Protein AF-A0A0T6AIF6-F1 (afdb_monomer)

Foldseek 3Di:
DDDDDDDDDDDPPDDADDFDFDPPDWWFQAFAPPLQVLADPFDAWDKDFDDQFAAADDDDPPPDVVVVVLVVLVVQLVPPPDPVSNVVSVVVNVVSPPDGHHDDDDPDDRIDIAGQDADHHHDQDGPSLVVVVVVCVVDDDDDDPPVRHPDPPDPSCCNRVVTLPDIDTDDDDDGDDDPRNVVSNCCPRRVCVVVDPDDDDDDD

Radius of gyration: 28.66 Å; Cα contacts (8 Å, |Δi|>4): 181; chains: 1; bounding box: 92×53×73 Å

Mean predicted aligned error: 15.47 Å

Sequence (204 aa):
MPRGKRQGSTPKTGRRAETYRHSEATNPLRPDAGTQSQFRKKKPPKTYRYDSSLSPALDWDGQNLMREHGEALIRKIREAATIEEARAAAAELEALSKPFLNWAGKAERLSFDVPTLPLFVHERLSTKAIIETLKRHKSDKQLDMFNLFGDPRHSIVDQVLRAYEYRDKWVNRMILGDSLVVMNSLLHYEGLGGQVQMIYMDPP

Solvent-accessible surface area (backbone atoms only — not comparable to full-atom values): 13308 Å² total; per-residue (Å²): 136,84,83,76,82,79,78,80,77,79,79,75,87,68,87,77,78,67,77,89,70,49,88,87,44,64,40,49,36,61,28,53,62,88,46,69,91,69,53,74,89,75,52,73,63,45,75,42,67,56,64,90,60,71,46,64,44,83,81,86,76,84,79,50,64,65,55,59,51,46,52,51,32,54,47,47,40,75,68,42,93,44,73,64,56,24,48,52,33,47,53,54,47,56,62,70,68,51,96,70,28,35,58,69,95,68,94,71,61,68,52,52,74,40,60,40,51,87,72,59,45,80,78,84,88,45,70,37,46,53,54,51,49,66,59,41,76,79,52,97,71,96,74,86,80,85,80,64,68,92,65,90,85,68,50,73,65,48,31,50,75,37,40,54,72,43,70,37,76,38,72,93,80,89,83,90,75,61,64,70,41,50,53,46,18,40,40,73,53,62,55,46,67,95,67,71,89,78,83,89,85,84,82,133

pLDDT: mean 72.6, std 16.97, range [38.19, 94.94]

Structure (mmCIF, N/CA/C/O backbone):
data_AF-A0A0T6AIF6-F1
#
_entry.id   AF-A0A0T6AIF6-F1
#
loop_
_atom_site.group_PDB
_atom_site.id
_atom_site.type_symbol
_atom_site.label_atom_id
_atom_site.label_alt_id
_atom_site.label_comp_id
_atom_site.label_asym_id
_atom_site.label_entity_id
_atom_site.label_seq_id
_atom_site.pdbx_PDB_ins_code
_atom_site.Cartn_x
_atom_site.Cartn_y
_atom_site.Cartn_z
_atom_site.occupancy
_atom_site.B_iso_or_equiv
_atom_site.auth_seq_id
_atom_site.auth_comp_id
_atom_site.auth_asym_id
_atom_site.auth_atom_id
_atom_site.pdbx_PDB_model_num
ATOM 1 N N . MET A 1 1 ? 60.155 -37.566 -40.149 1.00 42.06 1 MET A N 1
ATOM 2 C CA . MET A 1 1 ? 59.246 -37.427 -38.988 1.00 42.06 1 MET A CA 1
ATOM 3 C C . MET A 1 1 ? 58.143 -36.414 -39.302 1.00 42.06 1 MET A C 1
ATOM 5 O O . MET A 1 1 ? 58.421 -35.220 -39.245 1.00 42.06 1 MET A O 1
ATOM 9 N N . PRO A 1 2 ? 56.922 -36.833 -39.676 1.00 41.34 2 PRO A N 1
ATOM 10 C CA . PRO A 1 2 ? 55.799 -35.910 -39.857 1.00 41.34 2 PRO A CA 1
ATOM 11 C C . PRO A 1 2 ? 55.261 -35.428 -38.498 1.00 41.34 2 PRO A C 1
ATOM 13 O O . PRO A 1 2 ? 55.051 -36.229 -37.590 1.00 41.34 2 PRO A O 1
ATOM 16 N N . ARG A 1 3 ? 55.007 -34.122 -38.344 1.00 45.09 3 ARG A N 1
ATOM 17 C CA . ARG A 1 3 ? 54.320 -33.589 -37.153 1.00 45.09 3 ARG A CA 1
ATOM 18 C C . ARG A 1 3 ? 52.818 -33.865 -37.267 1.00 45.09 3 ARG A C 1
ATOM 20 O O . ARG A 1 3 ? 52.164 -33.338 -38.163 1.00 45.09 3 ARG A O 1
ATOM 27 N N . GLY A 1 4 ? 52.272 -34.673 -36.357 1.00 41.50 4 GLY A N 1
ATOM 28 C CA . GLY A 1 4 ? 50.841 -34.981 -36.322 1.00 41.50 4 GLY A CA 1
ATOM 29 C C . GLY A 1 4 ? 49.981 -33.732 -36.094 1.00 41.50 4 GLY A C 1
ATOM 30 O O . GLY A 1 4 ? 50.263 -32.929 -35.202 1.00 41.50 4 GLY A O 1
ATOM 31 N N . LYS A 1 5 ? 48.912 -33.572 -36.885 1.00 47.59 5 LYS A N 1
ATOM 32 C CA . LYS A 1 5 ? 47.910 -32.517 -36.672 1.00 47.59 5 LYS A CA 1
ATOM 33 C C . LYS A 1 5 ? 47.202 -32.762 -35.335 1.00 47.59 5 LYS A C 1
ATOM 35 O O . LYS A 1 5 ? 46.506 -33.764 -35.189 1.00 47.59 5 LYS A O 1
ATOM 40 N N . ARG A 1 6 ? 47.325 -31.831 -34.383 1.00 48.09 6 ARG A N 1
ATOM 41 C CA . ARG A 1 6 ? 46.442 -31.800 -33.207 1.00 48.09 6 ARG A CA 1
ATOM 42 C C . ARG A 1 6 ? 45.012 -31.557 -33.690 1.00 48.09 6 ARG A C 1
ATOM 44 O O . ARG A 1 6 ? 44.751 -30.535 -34.321 1.00 48.09 6 ARG A O 1
ATOM 51 N N . GLN A 1 7 ? 44.104 -32.484 -33.402 1.00 46.19 7 GLN A N 1
ATOM 52 C CA . GLN A 1 7 ? 42.675 -32.255 -33.598 1.00 46.19 7 GLN A CA 1
ATOM 53 C C . GLN A 1 7 ? 42.224 -31.159 -32.625 1.00 46.19 7 GLN A C 1
ATOM 55 O O . GLN A 1 7 ? 42.491 -31.243 -31.426 1.00 46.19 7 GLN A O 1
ATOM 60 N N . GLY A 1 8 ? 41.578 -30.113 -33.142 1.00 43.72 8 GLY A N 1
ATOM 61 C CA . GLY A 1 8 ? 40.959 -29.089 -32.305 1.00 43.72 8 GLY A CA 1
ATOM 62 C C . GLY A 1 8 ? 39.735 -29.674 -31.608 1.00 43.72 8 GLY A C 1
ATOM 63 O O . GLY A 1 8 ? 38.859 -30.223 -32.273 1.00 43.72 8 GLY A O 1
ATOM 64 N N . SER A 1 9 ? 39.670 -29.571 -30.282 1.00 45.50 9 SER A N 1
ATOM 65 C CA . SER A 1 9 ? 38.489 -29.984 -29.530 1.00 45.50 9 SER A CA 1
ATOM 66 C C . SER A 1 9 ? 37.305 -29.078 -29.868 1.00 45.50 9 SER A C 1
ATOM 68 O O . SER A 1 9 ? 37.409 -27.851 -29.833 1.00 45.50 9 SER A O 1
ATOM 70 N N . THR A 1 10 ? 36.157 -29.679 -30.177 1.00 48.03 10 THR A N 1
ATOM 71 C CA . THR A 1 10 ? 34.907 -28.933 -30.331 1.00 48.03 10 THR A CA 1
ATOM 72 C C . THR A 1 10 ? 34.546 -28.267 -28.996 1.00 48.03 10 THR A C 1
ATOM 74 O O . THR A 1 10 ? 34.567 -28.928 -27.951 1.00 48.03 10 THR A O 1
ATOM 77 N N . PRO A 1 11 ? 34.239 -26.956 -28.977 1.00 50.84 11 PRO A N 1
ATOM 78 C CA . PRO A 1 11 ? 33.906 -26.272 -27.737 1.00 50.84 11 PRO A CA 1
ATOM 79 C C . PRO A 1 11 ? 32.587 -26.825 -27.191 1.00 50.84 11 PRO A C 1
ATOM 81 O O . PRO A 1 11 ? 31.560 -26.784 -27.868 1.00 50.84 11 PRO A O 1
ATOM 84 N N . LYS A 1 12 ? 32.603 -27.333 -25.951 1.00 56.69 12 LYS A N 1
ATOM 85 C CA . LYS A 1 12 ? 31.382 -27.779 -25.265 1.00 56.69 12 LYS A CA 1
ATOM 86 C C . LYS A 1 12 ? 30.374 -26.628 -25.238 1.00 56.69 12 LYS A C 1
ATOM 88 O O . LYS A 1 12 ? 30.702 -25.536 -24.777 1.00 56.69 12 LYS A O 1
ATOM 93 N N . THR A 1 13 ? 29.148 -26.884 -25.691 1.00 56.03 13 THR A N 1
ATOM 94 C CA . THR A 1 13 ? 28.042 -25.916 -25.690 1.00 56.03 13 THR A CA 1
ATOM 95 C C . THR A 1 13 ? 27.680 -25.527 -24.257 1.00 56.03 13 THR A C 1
ATOM 97 O O . THR A 1 13 ? 26.907 -26.208 -23.583 1.00 56.03 13 THR A O 1
ATOM 100 N N . GLY A 1 14 ? 28.287 -24.446 -23.764 1.00 62.62 14 GLY A N 1
ATOM 101 C CA . GLY A 1 14 ? 28.047 -23.933 -22.419 1.00 62.62 14 GLY A CA 1
ATOM 102 C C . GLY A 1 14 ? 26.593 -23.498 -22.236 1.00 62.62 14 GLY A C 1
ATOM 103 O O . GLY A 1 14 ? 25.989 -22.948 -23.156 1.00 62.62 14 GLY A O 1
ATOM 104 N N . ARG A 1 15 ? 26.037 -23.718 -21.035 1.00 67.94 15 ARG A N 1
ATOM 105 C CA . ARG A 1 15 ? 24.658 -23.324 -20.700 1.00 67.94 15 ARG A CA 1
ATOM 106 C C . ARG A 1 15 ? 24.437 -21.836 -21.016 1.00 67.94 15 ARG A C 1
ATOM 108 O O . ARG A 1 15 ? 25.088 -20.956 -20.432 1.00 67.94 15 ARG A O 1
ATOM 115 N N . ARG A 1 16 ? 23.529 -21.569 -21.960 1.00 69.94 16 ARG A N 1
ATOM 116 C CA . ARG A 1 16 ? 23.095 -20.217 -22.329 1.00 69.94 16 ARG A CA 1
ATOM 117 C C . ARG A 1 16 ? 22.350 -19.599 -21.145 1.00 69.94 16 ARG A C 1
ATOM 119 O O . ARG A 1 16 ? 21.685 -20.309 -20.399 1.00 69.94 16 ARG A O 1
ATOM 126 N N . ALA A 1 17 ? 22.500 -18.292 -20.948 1.00 66.19 17 ALA A N 1
ATOM 127 C CA . ALA A 1 17 ? 21.674 -17.574 -19.987 1.00 66.19 17 ALA A CA 1
ATOM 128 C C . ALA A 1 17 ? 20.342 -17.220 -20.660 1.00 66.19 17 ALA A C 1
ATOM 130 O O . ALA A 1 17 ? 20.327 -16.699 -21.779 1.00 66.19 17 ALA A O 1
ATOM 131 N N . GLU A 1 18 ? 19.235 -17.500 -19.983 1.00 67.75 18 GLU A N 1
ATOM 132 C CA . GLU A 1 18 ? 17.887 -17.220 -20.472 1.00 67.75 18 GLU A CA 1
ATOM 133 C C . GLU A 1 18 ? 17.146 -16.326 -19.481 1.00 67.75 18 GLU A C 1
ATOM 135 O O . GLU A 1 18 ? 17.436 -16.317 -18.285 1.00 67.75 18 GLU A O 1
ATOM 140 N N . THR A 1 19 ? 16.220 -15.519 -19.994 1.00 68.38 19 THR A N 1
ATOM 141 C CA . THR A 1 19 ? 15.413 -14.627 -19.163 1.00 68.38 19 THR A CA 1
ATOM 142 C C . THR A 1 19 ? 14.300 -15.444 -18.526 1.00 68.38 19 THR A C 1
ATOM 144 O O . THR A 1 19 ? 13.383 -15.871 -19.228 1.00 68.38 19 THR A O 1
ATOM 147 N N . TYR A 1 20 ? 14.368 -15.647 -17.210 1.00 67.56 20 TYR A N 1
ATOM 148 C CA . TYR A 1 20 ? 13.278 -16.266 -16.461 1.00 67.56 20 TYR A CA 1
ATOM 149 C C . TYR A 1 20 ? 11.998 -15.434 -16.630 1.00 67.56 20 TYR A C 1
ATOM 151 O O . TYR A 1 20 ? 12.025 -14.206 -16.520 1.00 67.56 20 TYR A O 1
ATOM 159 N N . ARG A 1 21 ? 10.894 -16.098 -16.979 1.00 66.50 21 ARG A N 1
ATOM 160 C CA . ARG A 1 21 ? 9.614 -15.479 -17.339 1.00 66.50 21 ARG A CA 1
ATOM 161 C C . ARG A 1 21 ? 8.491 -16.273 -16.696 1.00 66.50 21 ARG A C 1
ATOM 163 O O . ARG A 1 21 ? 8.386 -17.472 -16.924 1.00 66.50 21 ARG A O 1
ATOM 170 N N . HIS A 1 22 ? 7.631 -15.587 -15.956 1.00 68.06 22 HIS A N 1
ATOM 171 C CA . HIS A 1 22 ? 6.422 -16.179 -15.402 1.00 68.06 22 HIS A CA 1
ATOM 172 C C . HIS A 1 22 ? 5.319 -16.037 -16.456 1.00 68.06 22 HIS A C 1
ATOM 174 O O . HIS A 1 22 ? 4.799 -14.945 -16.666 1.00 68.06 22 HIS A O 1
ATOM 180 N N . SER A 1 23 ? 5.016 -17.116 -17.180 1.00 69.75 23 SER A N 1
ATOM 181 C CA . SER A 1 23 ? 4.015 -17.128 -18.260 1.00 69.75 23 SER A CA 1
ATOM 182 C C . SER A 1 23 ? 2.581 -16.951 -17.761 1.00 69.75 23 SER A C 1
ATOM 184 O O . SER A 1 23 ? 1.756 -16.383 -18.469 1.00 69.75 23 SER A O 1
ATOM 186 N N . GLU A 1 24 ? 2.304 -17.429 -16.550 1.00 76.00 24 GLU A N 1
ATOM 187 C CA . GLU A 1 24 ? 0.976 -17.436 -15.923 1.00 76.00 24 GLU A CA 1
ATOM 188 C C . GLU A 1 24 ? 0.699 -16.164 -15.107 1.00 76.00 24 GLU A C 1
ATOM 190 O O . GLU A 1 24 ? -0.454 -15.800 -14.882 1.00 76.00 24 GLU A O 1
ATOM 195 N N . ALA A 1 25 ? 1.751 -15.456 -14.682 1.00 76.25 25 ALA A N 1
ATOM 196 C CA . ALA A 1 25 ? 1.634 -14.254 -13.869 1.00 76.25 25 ALA A CA 1
ATOM 197 C C . ALA A 1 25 ? 1.681 -12.986 -14.731 1.00 76.25 25 ALA A C 1
ATOM 199 O O . ALA A 1 25 ? 2.555 -12.798 -15.582 1.00 76.25 25 ALA A O 1
ATOM 200 N N . THR A 1 26 ? 0.767 -12.063 -14.444 1.00 80.31 26 THR A N 1
ATOM 201 C CA . THR A 1 26 ? 0.732 -10.727 -15.045 1.00 80.31 26 THR A CA 1
ATOM 202 C C . THR A 1 26 ? 0.684 -9.659 -13.961 1.00 80.31 26 THR A C 1
ATOM 204 O O . THR A 1 26 ? 0.261 -9.919 -12.836 1.00 80.31 26 THR A O 1
ATOM 207 N N . ASN A 1 27 ? 1.141 -8.451 -14.277 1.00 81.88 27 ASN A N 1
ATOM 208 C CA . ASN A 1 27 ? 1.094 -7.299 -13.381 1.00 81.88 27 ASN A CA 1
ATOM 209 C C . ASN A 1 27 ? 0.774 -6.029 -14.200 1.00 81.88 27 ASN A C 1
ATOM 211 O O . ASN A 1 27 ? 1.147 -5.969 -15.375 1.00 81.88 27 ASN A O 1
ATOM 215 N N . PRO A 1 28 ? 0.070 -5.027 -13.642 1.00 85.38 28 PRO A N 1
ATOM 216 C CA . PRO A 1 28 ? -0.237 -3.801 -14.370 1.00 85.38 28 PRO A CA 1
ATOM 217 C C . PRO A 1 28 ? 0.993 -3.060 -14.927 1.00 85.38 28 PRO A C 1
ATOM 219 O O . PRO A 1 28 ? 2.037 -2.939 -14.279 1.00 85.38 28 PRO A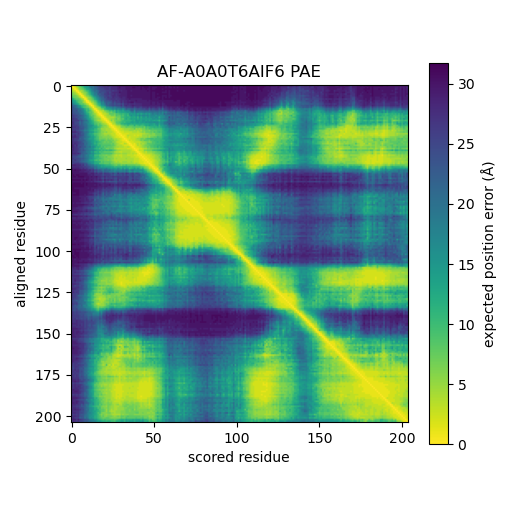 O 1
ATOM 222 N N . LEU A 1 29 ? 0.844 -2.516 -16.136 1.00 84.94 29 LEU A N 1
ATOM 223 C CA . LEU A 1 29 ? 1.828 -1.655 -16.782 1.00 84.94 29 LEU A CA 1
ATOM 224 C C . LEU A 1 29 ? 2.063 -0.409 -15.923 1.00 84.94 29 LEU A C 1
ATOM 226 O O . LEU A 1 29 ? 1.123 0.308 -15.571 1.00 84.94 29 LEU A O 1
ATOM 230 N N . ARG A 1 30 ? 3.334 -0.141 -15.627 1.00 87.88 30 ARG A N 1
ATOM 231 C CA . ARG A 1 30 ? 3.783 1.067 -14.933 1.00 87.88 30 ARG A CA 1
ATOM 232 C C . ARG A 1 30 ? 4.402 2.055 -15.924 1.00 87.88 30 ARG A C 1
ATOM 234 O O . ARG A 1 30 ? 5.056 1.605 -16.866 1.00 87.88 30 ARG A O 1
ATOM 241 N N . PRO A 1 31 ? 4.234 3.366 -15.704 1.00 87.44 31 PRO A N 1
ATOM 242 C CA . PRO A 1 31 ? 4.886 4.390 -16.512 1.00 87.44 31 PRO A CA 1
ATOM 243 C C . PRO A 1 31 ? 6.400 4.443 -16.238 1.00 87.44 31 PRO A C 1
ATOM 245 O O . PRO A 1 31 ? 6.830 4.268 -15.094 1.00 87.44 31 PRO A O 1
ATOM 248 N N . ASP A 1 32 ? 7.215 4.718 -17.258 1.00 84.94 32 ASP A N 1
ATOM 249 C CA . ASP A 1 32 ? 8.646 4.995 -17.087 1.00 84.94 32 ASP A CA 1
ATOM 250 C C . ASP A 1 32 ? 8.870 6.392 -16.472 1.00 84.94 32 ASP A C 1
ATOM 252 O O . ASP A 1 32 ? 8.055 7.315 -16.614 1.00 84.94 32 ASP A O 1
ATOM 256 N N . ALA A 1 33 ? 9.989 6.562 -15.768 1.00 84.12 33 ALA A N 1
ATOM 257 C CA . ALA A 1 33 ? 10.405 7.846 -15.214 1.00 84.12 33 ALA A CA 1
ATOM 258 C C . ALA A 1 33 ? 10.630 8.896 -16.326 1.00 84.12 33 ALA A C 1
ATOM 260 O O . ALA A 1 33 ? 11.063 8.581 -17.431 1.00 84.12 33 ALA A O 1
ATOM 261 N N . GLY A 1 34 ? 10.305 10.157 -16.035 1.00 82.19 34 GLY A N 1
ATOM 262 C CA . GLY A 1 34 ? 10.236 11.259 -17.005 1.00 82.19 34 GLY A CA 1
ATOM 263 C C . GLY A 1 34 ? 8.805 11.579 -17.460 1.00 82.19 34 GLY A C 1
ATOM 264 O O . GLY A 1 34 ? 8.529 12.696 -17.891 1.00 82.19 34 GLY A O 1
ATOM 265 N N . THR A 1 35 ? 7.859 10.645 -17.306 1.00 83.19 35 THR A N 1
ATOM 266 C CA . THR A 1 35 ? 6.446 10.838 -17.689 1.00 83.19 35 THR A CA 1
ATOM 267 C C . THR A 1 35 ? 5.568 11.465 -16.590 1.00 83.19 35 THR A C 1
ATOM 269 O O . THR A 1 35 ? 4.375 11.693 -16.810 1.00 83.19 35 THR A O 1
ATOM 272 N N . GLN A 1 36 ? 6.125 11.785 -15.411 1.00 83.62 36 GLN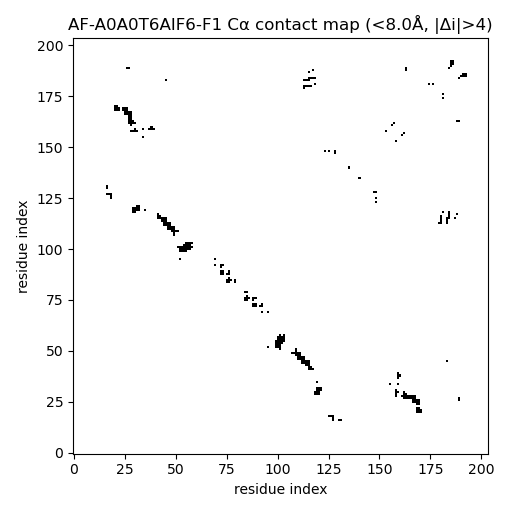 A N 1
ATOM 273 C CA . GLN A 1 36 ? 5.363 12.186 -14.214 1.00 83.62 36 GLN A CA 1
ATOM 274 C C . GLN A 1 36 ? 4.436 13.391 -14.444 1.00 83.62 36 GLN A C 1
ATOM 276 O O . GLN A 1 36 ? 3.328 13.426 -13.910 1.00 83.62 36 GLN A O 1
ATOM 281 N N . SER A 1 37 ? 4.864 14.367 -15.250 1.00 83.00 37 SER A N 1
ATOM 282 C CA . SER A 1 37 ? 4.094 15.579 -15.570 1.00 83.00 37 SER A CA 1
ATOM 283 C C . SER A 1 37 ? 2.845 15.307 -16.417 1.00 83.00 37 SER A C 1
ATOM 285 O O . SER A 1 37 ? 1.887 16.078 -16.370 1.00 83.00 37 SER A O 1
ATOM 287 N N . GLN A 1 38 ? 2.837 14.203 -17.167 1.00 82.75 38 GLN A N 1
ATOM 288 C CA . GLN A 1 38 ? 1.737 13.797 -18.043 1.00 82.75 38 GLN A CA 1
ATOM 289 C C . GLN A 1 38 ? 0.759 12.839 -17.336 1.00 82.75 38 GLN A C 1
ATOM 291 O O . GLN A 1 38 ? -0.386 12.692 -17.766 1.00 82.75 38 GLN A O 1
ATOM 296 N N . PHE A 1 39 ? 1.173 12.209 -16.230 1.00 84.62 39 PHE A N 1
ATOM 297 C CA . PHE A 1 39 ? 0.365 11.233 -15.500 1.00 84.62 39 PHE A CA 1
ATOM 298 C C . PHE A 1 39 ? -0.837 11.88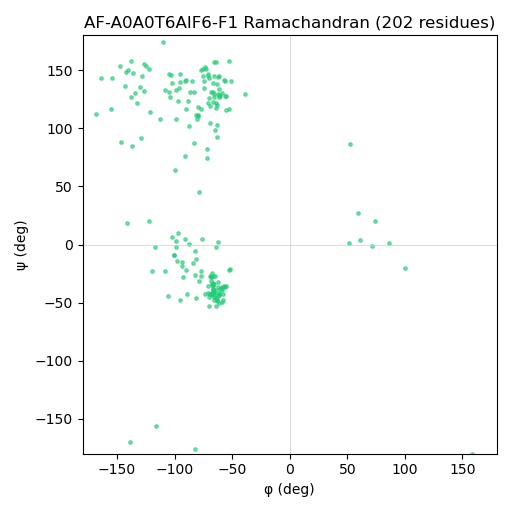2 -14.788 1.00 84.62 39 PHE A C 1
ATOM 300 O O . PHE A 1 39 ? -0.718 12.519 -13.737 1.00 84.62 39 PHE A O 1
ATOM 307 N N . ARG A 1 40 ? -2.035 11.684 -15.354 1.00 83.50 40 ARG A N 1
ATOM 308 C CA . ARG A 1 40 ? -3.289 12.279 -14.854 1.00 83.50 40 ARG A CA 1
ATOM 309 C C . ARG A 1 40 ? -4.093 11.408 -13.883 1.00 83.50 40 ARG A C 1
ATOM 311 O O . ARG A 1 40 ? -4.959 11.944 -13.199 1.00 83.50 40 ARG A O 1
ATOM 318 N N . LYS A 1 41 ? -3.816 10.103 -13.769 1.00 85.38 41 LYS A N 1
ATOM 319 C CA . LYS A 1 41 ? -4.628 9.139 -12.988 1.00 85.38 41 LYS A CA 1
ATOM 320 C C . LYS A 1 41 ? -4.368 9.188 -11.471 1.00 85.38 41 LYS A C 1
ATOM 322 O O . LYS A 1 41 ? -4.176 8.153 -10.839 1.00 85.38 41 LYS A O 1
ATOM 327 N N . LYS A 1 42 ? -4.306 10.385 -10.883 1.00 87.31 42 LYS A N 1
ATOM 328 C CA . LYS A 1 42 ? -4.017 10.574 -9.452 1.00 87.31 42 LYS A CA 1
ATOM 329 C C . LYS A 1 42 ? -5.151 10.003 -8.595 1.00 87.31 42 LYS A C 1
ATOM 331 O O . LYS A 1 42 ? -6.312 10.342 -8.805 1.00 87.31 42 LYS A O 1
ATOM 336 N N . LYS A 1 43 ? -4.808 9.172 -7.610 1.00 90.69 43 LYS A N 1
ATOM 337 C CA . LYS A 1 43 ? -5.740 8.666 -6.589 1.00 90.69 43 LYS A CA 1
ATOM 338 C C . LYS A 1 43 ? -5.658 9.539 -5.325 1.00 90.69 43 LYS A C 1
ATOM 340 O O . LYS A 1 43 ? -4.578 10.057 -5.034 1.00 90.69 43 LYS A O 1
ATOM 345 N N . PRO A 1 44 ? -6.763 9.735 -4.580 1.00 92.56 44 PRO A N 1
ATOM 346 C CA . PRO A 1 44 ? -6.734 10.502 -3.335 1.00 92.56 44 PRO A CA 1
ATOM 347 C C . PRO A 1 44 ? -5.848 9.810 -2.283 1.00 92.56 44 PRO A C 1
ATOM 349 O O . PRO A 1 44 ? -5.663 8.589 -2.365 1.00 92.56 44 PRO A O 1
ATOM 352 N N . PRO A 1 45 ? -5.321 10.548 -1.285 1.00 92.94 45 PRO A N 1
ATOM 353 C CA . PRO A 1 45 ? -4.699 9.953 -0.105 1.00 92.94 45 PRO A CA 1
ATOM 354 C C . PRO A 1 45 ? -5.613 8.928 0.572 1.00 92.94 45 PRO A C 1
ATOM 356 O O . PRO A 1 45 ? -6.837 8.949 0.407 1.00 92.94 45 PRO A O 1
ATOM 359 N N . LYS A 1 46 ? -5.008 8.021 1.335 1.00 92.25 46 LYS A N 1
ATOM 360 C CA . LYS A 1 46 ? -5.723 7.003 2.099 1.00 92.25 46 LYS A CA 1
ATOM 361 C C . LYS A 1 46 ? -5.383 7.134 3.574 1.00 92.25 46 LYS A C 1
ATOM 363 O O . LYS A 1 46 ? -4.248 6.891 3.975 1.00 92.25 46 LYS A O 1
ATOM 368 N N . THR A 1 47 ? -6.393 7.501 4.354 1.00 89.31 47 THR A N 1
ATOM 369 C CA . THR A 1 47 ? -6.375 7.418 5.810 1.00 89.31 47 THR A CA 1
ATOM 370 C C . THR A 1 47 ? -6.402 5.951 6.211 1.00 89.3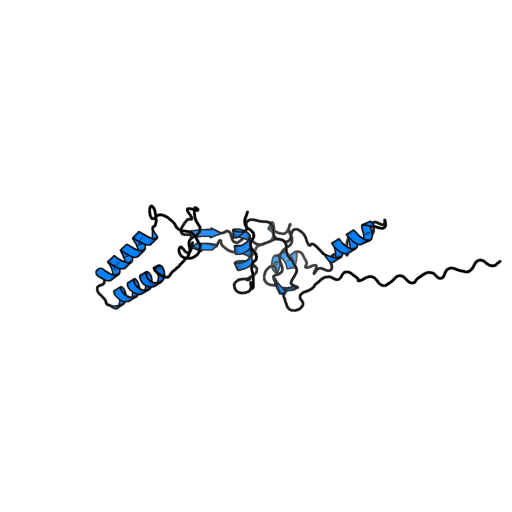1 47 THR A C 1
ATOM 372 O O . THR A 1 47 ? -7.360 5.239 5.899 1.00 89.31 47 THR A O 1
ATOM 375 N N . TYR A 1 48 ? -5.370 5.500 6.911 1.00 84.25 48 TYR A N 1
ATOM 376 C CA . TYR A 1 48 ? -5.372 4.222 7.611 1.00 84.25 48 TYR A CA 1
ATOM 377 C C . TYR A 1 48 ? -5.587 4.499 9.093 1.00 84.25 48 TYR A C 1
ATOM 379 O O . TYR A 1 48 ? -5.034 5.453 9.642 1.00 84.25 48 TYR A O 1
ATOM 387 N N . ARG A 1 49 ? -6.408 3.675 9.742 1.00 73.31 49 ARG A N 1
ATOM 388 C CA . ARG A 1 49 ? -6.461 3.631 11.203 1.00 73.31 49 ARG A CA 1
ATOM 389 C C . ARG A 1 49 ? -5.362 2.703 11.689 1.00 73.31 49 ARG A C 1
ATOM 391 O O . ARG A 1 49 ? -5.118 1.673 11.063 1.00 73.31 49 ARG A O 1
ATOM 398 N N . TYR A 1 50 ? -4.717 3.079 12.785 1.00 65.38 50 TYR A N 1
ATOM 399 C CA . TYR A 1 50 ? -3.908 2.134 13.531 1.00 65.38 50 TYR A CA 1
ATOM 400 C C . TYR A 1 50 ? -4.873 1.164 14.203 1.00 65.38 50 TYR A C 1
ATOM 402 O O . TYR A 1 50 ? -5.765 1.595 14.935 1.00 65.38 50 TYR A O 1
ATOM 410 N N . ASP A 1 51 ? -4.736 -0.124 13.915 1.00 56.62 51 ASP A N 1
ATOM 411 C CA . ASP A 1 51 ? -5.459 -1.134 14.669 1.00 56.62 51 ASP A CA 1
ATOM 412 C C . ASP A 1 51 ? -4.690 -1.359 15.972 1.00 56.62 51 ASP A C 1
ATOM 414 O O . ASP A 1 51 ? -3.588 -1.913 15.978 1.00 56.62 51 ASP A O 1
ATOM 418 N N . SER A 1 52 ? -5.259 -0.877 17.076 1.00 50.00 52 SER A N 1
ATOM 419 C CA . SER A 1 52 ? -4.691 -1.004 18.418 1.00 50.00 52 SER A CA 1
ATOM 420 C C . SER A 1 52 ? -4.589 -2.458 18.898 1.00 50.00 52 SER A C 1
ATOM 422 O O . SER A 1 52 ? -4.045 -2.682 19.977 1.00 50.00 52 SER A O 1
ATOM 424 N N . SER A 1 53 ? -5.051 -3.432 18.101 1.00 48.06 53 SER A N 1
ATOM 425 C CA . SER A 1 53 ? -4.933 -4.866 18.362 1.00 48.06 53 SER A CA 1
ATOM 426 C C . SER A 1 53 ? -3.835 -5.619 17.573 1.00 48.06 53 SER A C 1
ATOM 428 O O . SER A 1 53 ? -3.792 -6.842 17.650 1.00 48.06 53 SER A O 1
ATOM 430 N N . LEU A 1 54 ? -2.943 -4.972 16.797 1.00 43.91 54 LEU A N 1
ATOM 431 C CA . LEU A 1 54 ? -2.178 -5.681 15.731 1.00 43.91 54 LEU A CA 1
ATOM 432 C C . LEU A 1 54 ? -0.631 -5.680 15.745 1.00 43.91 54 LEU A C 1
ATOM 434 O O . LEU A 1 54 ? -0.013 -5.946 14.713 1.00 43.91 54 LEU A O 1
ATOM 438 N N . SER A 1 55 ? 0.036 -5.421 16.863 1.00 41.53 55 SER A N 1
ATOM 439 C CA . SER A 1 55 ? 1.515 -5.367 16.924 1.00 41.53 55 SER A CA 1
ATOM 440 C C . SER A 1 55 ? 2.084 -6.494 17.859 1.00 41.53 55 SER A C 1
ATOM 442 O O . SER A 1 55 ? 1.470 -7.539 17.781 1.00 41.53 55 SER A O 1
ATOM 444 N N . PRO A 1 56 ? 3.283 -6.511 18.524 1.00 42.28 56 PRO A N 1
ATOM 445 C CA . PRO A 1 56 ? 3.634 -7.492 19.624 1.00 42.28 56 PRO A CA 1
ATOM 446 C C . PRO A 1 56 ? 4.021 -7.187 21.111 1.00 42.28 56 PRO A C 1
ATOM 448 O O . PRO A 1 56 ? 3.887 -8.116 21.900 1.00 42.28 56 PRO A O 1
ATOM 451 N N . ALA A 1 57 ? 4.515 -6.031 21.565 1.00 45.78 57 ALA A N 1
ATOM 452 C CA . ALA A 1 57 ? 5.024 -5.835 22.948 1.00 45.78 57 ALA A CA 1
ATOM 453 C C . ALA A 1 57 ? 3.983 -5.531 24.072 1.00 45.78 57 ALA A C 1
ATOM 455 O O . ALA A 1 57 ? 2.773 -5.544 23.856 1.00 45.78 57 ALA A O 1
ATOM 456 N N . LEU A 1 58 ? 4.497 -5.283 25.292 1.00 43.84 58 LEU A N 1
ATOM 457 C CA . LEU A 1 58 ? 3.781 -4.954 26.539 1.00 43.84 58 LEU A CA 1
ATOM 458 C C . LEU A 1 58 ? 3.996 -3.470 26.902 1.00 43.84 58 LEU A C 1
ATOM 460 O O . LEU A 1 58 ? 5.143 -3.024 26.916 1.00 43.84 58 LEU A O 1
ATOM 464 N N . ASP A 1 59 ? 2.934 -2.739 27.253 1.00 49.22 59 ASP A N 1
ATOM 465 C CA . ASP A 1 59 ? 2.992 -1.313 27.623 1.00 49.22 59 ASP A CA 1
ATOM 466 C C . ASP A 1 59 ? 2.293 -1.030 28.970 1.00 49.22 59 ASP A C 1
ATOM 468 O O . ASP A 1 59 ? 1.295 -1.668 29.312 1.00 49.22 59 ASP A O 1
ATOM 472 N N . TRP A 1 60 ? 2.820 -0.081 29.750 1.00 45.22 60 TRP A N 1
ATOM 473 C CA . TRP A 1 60 ? 2.436 0.173 31.148 1.00 45.22 60 TRP A CA 1
ATOM 474 C C . TRP A 1 60 ? 1.457 1.349 31.301 1.00 45.22 60 TRP A C 1
ATOM 476 O O . TRP A 1 60 ? 1.773 2.350 31.938 1.00 45.22 60 TRP A O 1
ATOM 486 N N . ASP A 1 61 ? 0.256 1.182 30.736 1.00 47.03 61 ASP A N 1
ATOM 487 C CA . ASP A 1 61 ? -1.060 1.727 31.165 1.00 47.03 61 ASP A CA 1
ATOM 488 C C . ASP A 1 61 ? -1.225 3.247 31.453 1.00 47.03 61 ASP A C 1
ATOM 490 O O . ASP A 1 61 ? -2.316 3.694 31.793 1.00 47.03 61 ASP A O 1
ATOM 494 N N . GLY A 1 62 ? -0.193 4.079 31.291 1.00 50.38 62 GLY A N 1
ATOM 495 C CA . GLY A 1 62 ? -0.211 5.495 31.694 1.00 50.38 62 GLY A CA 1
ATOM 496 C C . GLY A 1 62 ? -0.877 6.464 30.709 1.00 50.38 62 GLY A C 1
ATOM 497 O O . GLY A 1 62 ? -1.104 7.620 31.058 1.00 50.38 62 GLY A O 1
ATOM 498 N N . GLN A 1 63 ? -1.154 6.028 29.475 1.00 53.12 63 GLN A N 1
ATOM 499 C CA . GLN A 1 63 ? -1.759 6.842 28.401 1.00 53.12 63 GLN A CA 1
ATOM 500 C C . GLN A 1 63 ? -2.767 6.042 27.550 1.00 53.12 63 GLN A C 1
ATOM 502 O O . GLN A 1 63 ? -3.070 6.400 26.410 1.00 53.12 63 GLN A O 1
ATOM 507 N N . ASN A 1 64 ? -3.255 4.910 28.062 1.00 59.19 64 ASN A N 1
ATOM 508 C CA . ASN A 1 64 ? -3.931 3.912 27.242 1.00 59.19 64 ASN A CA 1
ATOM 509 C C . ASN A 1 64 ? -5.421 4.236 27.015 1.00 59.19 64 ASN A C 1
ATOM 511 O O . ASN A 1 64 ? -6.291 3.743 27.728 1.00 59.19 64 ASN A O 1
ATOM 515 N N . LEU A 1 65 ? -5.730 5.021 25.976 1.00 62.03 65 LEU A N 1
ATOM 516 C CA . LEU A 1 65 ? -7.104 5.390 25.581 1.00 62.03 65 LEU A CA 1
ATOM 517 C C . LEU A 1 65 ? -8.053 4.186 25.384 1.00 62.03 65 LEU A C 1
ATOM 519 O O . LEU A 1 65 ? -9.271 4.340 25.473 1.00 62.03 65 LEU A O 1
ATOM 523 N N . MET A 1 66 ? -7.527 2.979 25.135 1.00 67.12 66 MET A N 1
ATOM 524 C CA . MET A 1 66 ? -8.351 1.766 25.042 1.00 67.12 66 MET A CA 1
ATOM 525 C C . MET A 1 66 ? -8.965 1.372 26.396 1.00 67.12 66 MET A C 1
ATOM 527 O O . MET A 1 66 ? -10.058 0.807 26.417 1.00 67.12 66 MET A O 1
ATOM 531 N N . ARG A 1 67 ? -8.323 1.724 27.523 1.00 69.00 67 ARG A N 1
ATOM 532 C CA . ARG A 1 67 ? -8.892 1.578 28.872 1.00 69.00 67 ARG A CA 1
ATOM 533 C C . ARG A 1 67 ? -10.118 2.469 29.043 1.00 69.00 67 ARG A C 1
ATOM 535 O O . ARG A 1 67 ? -11.181 1.960 29.377 1.00 69.00 67 ARG A O 1
ATOM 542 N N . GLU A 1 68 ? -9.999 3.766 28.751 1.00 75.69 68 GLU A N 1
ATOM 543 C CA . GLU A 1 68 ? -11.127 4.708 28.839 1.00 75.69 68 GLU A CA 1
ATOM 544 C C . GLU A 1 68 ? -12.290 4.289 27.928 1.00 75.69 68 GLU A C 1
ATOM 546 O O . GLU A 1 68 ? -13.456 4.371 28.316 1.00 75.69 68 GLU A O 1
ATOM 551 N N . HIS A 1 69 ? -11.983 3.783 26.728 1.00 80.25 69 HIS A N 1
ATOM 552 C CA . HIS A 1 69 ? -12.985 3.253 25.806 1.00 80.25 69 HIS A CA 1
ATOM 553 C C . HIS A 1 69 ? -13.672 1.989 26.353 1.00 80.25 69 HIS A C 1
ATOM 555 O O . HIS A 1 69 ? -14.902 1.916 26.344 1.00 80.25 69 HIS A O 1
ATOM 561 N N . GLY A 1 70 ? -12.912 1.033 26.899 1.00 83.19 70 GLY A N 1
ATOM 562 C CA . GLY A 1 70 ? -13.453 -0.158 27.560 1.00 83.19 70 GLY A CA 1
ATOM 563 C C . GLY A 1 70 ? -14.311 0.179 28.785 1.00 83.19 70 GLY A C 1
ATOM 564 O O . GLY A 1 70 ? -15.407 -0.356 28.941 1.00 83.19 70 GLY A O 1
ATOM 565 N N . GLU A 1 71 ? -13.881 1.130 29.613 1.00 85.56 71 GLU A N 1
ATOM 566 C CA . GLU A 1 71 ? -14.642 1.620 30.769 1.00 85.56 71 GLU A CA 1
ATOM 567 C C . GLU A 1 71 ? -15.911 2.382 30.342 1.00 85.56 71 GLU A C 1
ATOM 569 O O . GLU A 1 71 ? -16.963 2.233 30.971 1.00 85.56 71 GLU A O 1
ATOM 574 N N . ALA A 1 72 ? -15.878 3.114 29.222 1.00 88.25 72 ALA A N 1
ATOM 575 C CA . ALA A 1 72 ? -17.068 3.716 28.621 1.00 88.25 72 ALA A CA 1
ATOM 576 C C . ALA A 1 72 ? -18.055 2.666 28.075 1.00 88.25 72 ALA A C 1
ATOM 578 O O . ALA A 1 72 ? -19.266 2.854 28.210 1.00 88.25 72 ALA A O 1
ATOM 579 N N . LEU A 1 73 ? -17.573 1.547 27.519 1.00 89.88 73 LEU A N 1
ATOM 580 C CA . LEU A 1 73 ? -18.419 0.418 27.110 1.00 89.88 73 LEU A CA 1
ATOM 581 C C . LEU A 1 73 ? -19.018 -0.308 28.321 1.00 89.88 73 LEU A C 1
ATOM 583 O O . LEU A 1 73 ? -20.219 -0.563 28.334 1.00 89.88 73 LEU A O 1
ATOM 587 N N . ILE A 1 74 ? -18.238 -0.549 29.378 1.00 90.69 74 ILE A N 1
ATOM 588 C CA . ILE A 1 74 ? -18.740 -1.093 30.653 1.00 90.69 74 ILE A CA 1
ATOM 589 C C . ILE A 1 74 ? -19.823 -0.177 31.239 1.00 90.69 74 ILE A C 1
ATOM 591 O O . ILE A 1 74 ? -20.865 -0.662 31.684 1.00 90.69 74 ILE A O 1
ATOM 595 N N . ARG A 1 75 ? -19.628 1.147 31.198 1.00 92.06 75 ARG A N 1
ATOM 596 C CA . ARG A 1 75 ? -20.649 2.112 31.623 1.00 92.06 75 ARG A CA 1
ATOM 597 C C . ARG A 1 75 ? -21.908 2.024 30.750 1.00 92.06 75 ARG A C 1
ATOM 599 O O . ARG A 1 75 ? -22.996 1.873 31.295 1.00 92.06 75 ARG A O 1
ATOM 606 N N . LYS A 1 76 ? -21.762 1.996 29.420 1.00 91.50 76 LYS A N 1
ATOM 607 C CA . LYS A 1 76 ? -22.864 1.821 28.451 1.00 91.50 76 LYS A CA 1
ATOM 608 C C . LYS A 1 76 ? -23.653 0.521 28.677 1.00 91.50 76 LYS A C 1
ATOM 610 O O . LYS A 1 76 ? -24.868 0.541 28.544 1.00 91.50 76 LYS A O 1
ATOM 615 N N . ILE A 1 77 ? -23.005 -0.579 29.077 1.00 93.06 77 ILE A N 1
ATOM 616 C CA . ILE A 1 77 ? -23.678 -1.840 29.454 1.00 93.06 77 ILE A CA 1
ATOM 617 C C . ILE A 1 77 ? -24.505 -1.673 30.742 1.00 93.06 77 ILE A C 1
ATOM 619 O O . ILE A 1 77 ? -25.595 -2.229 30.843 1.00 93.06 77 ILE A O 1
ATOM 623 N N . ARG A 1 78 ? -24.008 -0.909 31.726 1.00 92.69 78 ARG A N 1
ATOM 624 C CA . ARG A 1 78 ? -24.699 -0.659 33.009 1.00 92.69 78 ARG A CA 1
ATOM 625 C C . ARG A 1 78 ? -25.835 0.365 32.913 1.00 92.69 78 ARG A C 1
ATOM 627 O O . ARG A 1 78 ? -26.750 0.309 33.727 1.00 92.69 78 ARG A O 1
ATOM 634 N N . GLU A 1 79 ? -25.754 1.290 31.961 1.00 94.19 79 GLU A N 1
ATOM 635 C CA . GLU A 1 79 ? -26.719 2.380 31.734 1.00 94.19 79 GLU A CA 1
ATOM 636 C C . GLU A 1 79 ? -27.724 2.074 30.603 1.00 94.19 79 GLU A C 1
ATOM 638 O O . GLU A 1 79 ? -28.614 2.881 30.342 1.00 94.19 79 GLU A O 1
ATOM 643 N N . ALA A 1 80 ? -27.601 0.923 29.929 1.00 92.94 80 ALA A N 1
ATOM 644 C CA . ALA A 1 80 ? -28.454 0.535 28.807 1.00 92.94 80 ALA A CA 1
ATOM 645 C C . ALA A 1 80 ? -29.937 0.421 29.203 1.00 92.94 80 ALA A C 1
ATOM 647 O O . ALA A 1 80 ? -30.299 -0.332 30.109 1.00 92.94 80 ALA A O 1
ATOM 648 N N . ALA A 1 81 ? -30.807 1.111 28.460 1.00 91.25 81 ALA A N 1
ATOM 649 C CA . ALA A 1 81 ? -32.256 1.003 28.623 1.00 91.25 81 ALA A CA 1
ATOM 650 C C . ALA A 1 81 ? -32.818 -0.285 27.991 1.00 91.25 81 ALA A C 1
ATOM 652 O O . ALA A 1 81 ? -33.890 -0.749 28.382 1.00 91.25 81 ALA A O 1
ATOM 653 N N . THR A 1 82 ? -32.103 -0.873 27.025 1.00 94.94 82 THR A N 1
ATOM 654 C CA . THR A 1 82 ? -32.516 -2.091 26.317 1.00 94.94 82 THR A CA 1
ATOM 655 C C . THR A 1 82 ? -31.469 -3.208 26.371 1.00 94.94 82 THR A C 1
ATOM 657 O O . THR A 1 82 ? -30.258 -2.989 26.441 1.00 94.94 82 THR A O 1
ATOM 660 N N . ILE A 1 83 ? -31.946 -4.452 26.263 1.00 90.31 83 ILE A N 1
ATOM 661 C CA . ILE A 1 83 ? -31.092 -5.650 26.187 1.00 90.31 83 ILE A CA 1
ATOM 662 C C . ILE A 1 83 ? -30.247 -5.656 24.898 1.00 90.31 83 ILE A C 1
ATOM 664 O O . ILE A 1 83 ? -29.160 -6.233 24.879 1.00 90.31 83 ILE A O 1
ATOM 668 N N . GLU A 1 84 ? -30.713 -5.011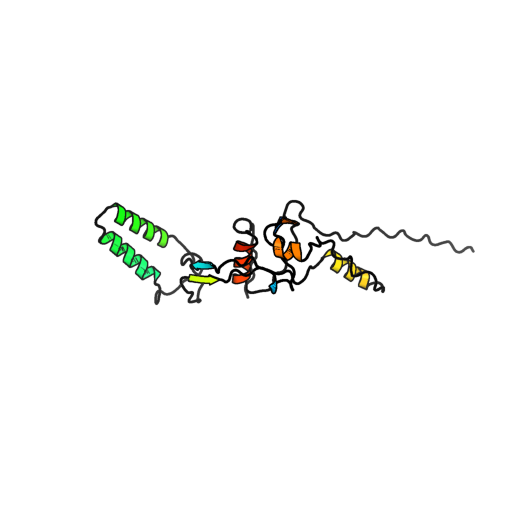 23.826 1.00 91.38 84 GLU A N 1
ATOM 669 C CA . GLU A 1 84 ? -29.993 -4.942 22.549 1.00 91.38 84 GLU A CA 1
ATOM 670 C C . GLU A 1 84 ? -28.792 -3.990 22.620 1.00 91.38 84 GLU A C 1
ATOM 672 O O . GLU A 1 84 ? -27.698 -4.371 22.204 1.00 91.38 84 GLU A O 1
ATOM 677 N N . GLU A 1 85 ? -28.941 -2.814 23.240 1.00 88.56 85 GLU A N 1
ATOM 678 C CA . GLU A 1 85 ? -27.824 -1.893 23.506 1.00 88.56 85 GLU A CA 1
ATOM 679 C C . GLU A 1 85 ? -26.763 -2.530 24.412 1.00 88.56 85 GLU A C 1
ATOM 681 O O . GLU A 1 85 ? -25.565 -2.439 24.124 1.00 88.56 85 GLU A O 1
ATOM 686 N N . ALA A 1 86 ? -27.200 -3.224 25.471 1.00 90.00 86 ALA A N 1
ATOM 687 C CA . ALA A 1 86 ? -26.312 -3.949 26.376 1.00 90.00 86 ALA A CA 1
ATOM 688 C C . ALA A 1 86 ? -25.538 -5.060 25.645 1.00 90.00 86 ALA A C 1
ATOM 690 O O . ALA A 1 86 ? -24.328 -5.187 25.823 1.00 90.00 86 ALA A O 1
ATOM 691 N N . ARG A 1 87 ? -26.206 -5.836 24.776 1.00 90.31 87 ARG A N 1
ATOM 692 C CA . ARG A 1 87 ? -25.563 -6.874 23.949 1.00 90.31 87 ARG A CA 1
ATOM 693 C C . ARG A 1 87 ? -24.597 -6.293 22.920 1.00 90.31 87 ARG A C 1
ATOM 695 O O . ARG A 1 87 ? -23.522 -6.855 22.741 1.00 90.31 87 ARG A O 1
ATOM 702 N N . ALA A 1 88 ? -24.947 -5.182 22.273 1.00 90.19 88 ALA A N 1
ATOM 703 C CA . ALA A 1 88 ? -24.072 -4.521 21.308 1.00 90.19 88 ALA A CA 1
ATOM 704 C C . ALA A 1 88 ? -22.782 -4.020 21.978 1.00 90.19 88 ALA A C 1
ATOM 706 O O . ALA A 1 88 ? -21.689 -4.326 21.508 1.00 90.19 88 ALA A O 1
ATOM 707 N N . ALA A 1 89 ? -22.899 -3.328 23.117 1.00 89.56 89 ALA A N 1
ATOM 708 C CA . ALA A 1 89 ? -21.745 -2.853 23.879 1.00 89.56 89 ALA A CA 1
ATOM 709 C C . ALA A 1 89 ? -20.919 -4.003 24.493 1.00 89.56 89 ALA A C 1
ATOM 711 O O . ALA A 1 89 ? -19.695 -3.906 24.558 1.00 89.56 89 ALA A O 1
ATOM 712 N N . ALA A 1 90 ? -21.557 -5.110 24.894 1.00 89.00 90 ALA A N 1
ATOM 713 C CA . ALA A 1 90 ? -20.857 -6.308 25.359 1.00 89.00 90 ALA A CA 1
ATOM 714 C C . ALA A 1 90 ? -20.069 -7.002 24.235 1.00 89.00 90 ALA A C 1
ATOM 716 O O . ALA A 1 90 ? -18.929 -7.391 24.460 1.00 89.00 90 ALA A O 1
ATOM 717 N N . ALA A 1 91 ? -20.625 -7.108 23.023 1.00 88.75 91 ALA A N 1
ATOM 718 C CA . ALA A 1 91 ? -19.920 -7.670 21.867 1.00 88.75 91 ALA A CA 1
ATOM 719 C C . ALA A 1 91 ? -18.746 -6.783 21.402 1.00 88.75 91 ALA A C 1
ATOM 721 O O . ALA A 1 91 ? -17.711 -7.295 20.979 1.00 88.75 91 ALA A O 1
ATOM 722 N N . GLU A 1 92 ? -18.889 -5.459 21.517 1.00 84.12 92 GLU A N 1
ATOM 723 C CA . GLU A 1 92 ? -17.831 -4.468 21.267 1.00 84.12 92 GLU A CA 1
ATOM 724 C C . GLU A 1 92 ? -16.687 -4.613 22.296 1.00 84.12 92 GLU A C 1
ATOM 726 O O . GLU A 1 92 ? -15.514 -4.681 21.927 1.00 84.12 92 GLU A O 1
ATOM 731 N N . LEU A 1 93 ? -17.023 -4.792 23.580 1.00 86.00 93 LEU A N 1
ATOM 732 C CA . LEU A 1 93 ? -16.063 -5.063 24.656 1.00 86.00 93 LEU A CA 1
ATOM 733 C C . LEU A 1 93 ? -15.378 -6.439 24.516 1.00 86.00 93 LEU A C 1
ATOM 735 O O . LEU A 1 93 ? -14.171 -6.545 24.721 1.00 86.00 93 LEU A O 1
ATOM 739 N N . GLU A 1 94 ? -16.113 -7.481 24.117 1.00 83.94 94 GLU A N 1
ATOM 740 C CA . GLU A 1 94 ? -15.574 -8.827 23.858 1.00 83.94 94 GLU A CA 1
ATOM 741 C C . GLU A 1 94 ? -14.677 -8.864 22.605 1.00 83.94 94 GLU A C 1
ATOM 743 O O . GLU A 1 94 ? -13.771 -9.692 22.497 1.00 83.94 94 GLU A O 1
ATOM 748 N N . ALA A 1 95 ? -14.901 -7.974 21.632 1.00 80.69 95 ALA A N 1
ATOM 749 C CA . ALA A 1 95 ? -13.980 -7.786 20.515 1.00 80.69 95 ALA A CA 1
ATOM 750 C C . ALA A 1 95 ? -12.646 -7.182 20.989 1.00 80.69 95 ALA A C 1
ATOM 752 O O . ALA A 1 95 ? -11.591 -7.686 20.608 1.00 80.69 95 ALA A O 1
ATOM 753 N N . LEU A 1 96 ? -12.697 -6.172 21.867 1.00 72.94 96 LEU A N 1
ATOM 754 C CA . LEU A 1 96 ? -11.517 -5.521 22.453 1.00 72.94 96 LEU A CA 1
ATOM 755 C C . LEU A 1 96 ? -10.726 -6.423 23.417 1.00 72.94 96 LEU A C 1
ATOM 757 O O . LEU A 1 96 ? -9.522 -6.237 23.560 1.00 72.94 96 LEU A O 1
ATOM 761 N N . SER A 1 97 ? -11.368 -7.388 24.085 1.00 70.31 97 SER A N 1
ATOM 762 C CA . SER A 1 97 ? -10.725 -8.229 25.110 1.00 70.31 97 SER A CA 1
ATOM 763 C C . SER A 1 97 ? -10.102 -9.534 24.591 1.00 70.31 97 SER A C 1
ATOM 765 O O . SER A 1 97 ? -9.668 -10.364 25.394 1.00 70.31 97 SER A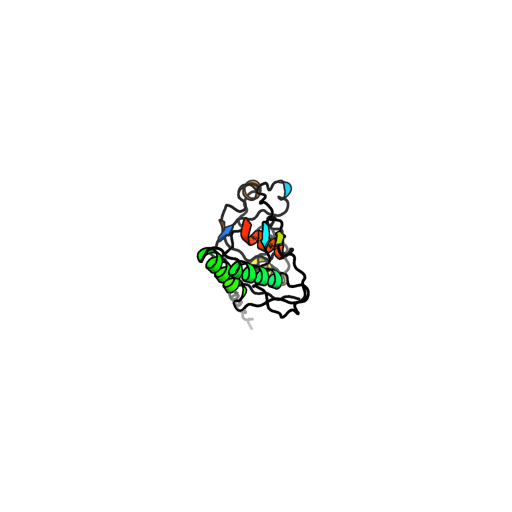 O 1
ATOM 767 N N . LYS A 1 98 ? -10.099 -9.777 23.275 1.00 71.81 98 LYS A N 1
ATOM 768 C CA . LYS A 1 98 ? -9.477 -10.976 22.681 1.00 71.81 98 LYS A CA 1
ATOM 769 C C . LYS A 1 98 ? -7.947 -10.885 22.768 1.00 71.81 98 LYS A C 1
ATOM 771 O O . LYS A 1 98 ? -7.411 -9.785 22.712 1.00 71.81 98 LYS A O 1
ATOM 776 N N . PRO A 1 99 ? -7.220 -12.007 22.932 1.00 51.25 99 PRO A N 1
ATOM 777 C CA . PRO A 1 99 ? -5.772 -11.966 23.102 1.00 51.25 99 PRO A CA 1
ATOM 778 C C . PRO A 1 99 ? -5.093 -11.419 21.844 1.00 51.25 99 PRO A C 1
ATOM 780 O O . PRO A 1 99 ? -5.237 -11.982 20.758 1.00 51.25 99 PRO A O 1
ATOM 783 N N . PHE A 1 100 ? -4.339 -10.335 22.019 1.00 48.38 100 PHE A N 1
ATOM 784 C CA . PHE A 1 100 ? -3.581 -9.675 20.965 1.00 48.38 100 PHE A CA 1
ATOM 785 C C . PHE A 1 100 ? -2.182 -9.240 21.444 1.00 48.38 100 PHE A C 1
ATOM 787 O O . PHE A 1 100 ? -1.692 -9.691 22.477 1.00 48.38 100 PHE A O 1
ATOM 794 N N . LEU A 1 101 ? -1.496 -8.453 20.620 1.00 39.28 101 LEU A N 1
ATOM 795 C CA . LEU A 1 101 ? -0.041 -8.341 20.503 1.00 39.28 101 LEU A CA 1
ATOM 796 C C . LEU A 1 101 ? 0.220 -6.804 20.220 1.00 39.28 101 LEU A C 1
ATOM 798 O O . LEU A 1 101 ? -0.555 -6.228 19.455 1.00 39.28 101 LEU A O 1
ATOM 802 N N . ASN A 1 102 ? 1.200 -6.063 20.819 1.00 40.75 102 ASN A N 1
ATOM 803 C CA . ASN A 1 102 ? 1.367 -4.578 20.596 1.00 40.75 102 ASN A CA 1
ATOM 804 C C . ASN A 1 102 ? 2.814 -3.905 20.597 1.00 40.75 102 ASN A C 1
ATOM 806 O O . ASN A 1 102 ? 3.288 -3.492 21.648 1.00 40.75 102 ASN A O 1
ATOM 810 N N . TRP A 1 103 ? 3.567 -3.817 19.463 1.00 43.56 103 TRP A N 1
ATOM 811 C CA . TRP A 1 103 ? 4.982 -3.332 19.256 1.00 43.56 103 TRP A CA 1
ATOM 812 C C . TRP A 1 103 ? 5.311 -2.105 20.134 1.00 43.56 103 TRP A C 1
ATOM 814 O O . TRP A 1 103 ? 4.617 -1.095 20.091 1.00 43.56 103 TRP A O 1
ATOM 824 N N . ALA A 1 104 ? 6.426 -2.156 20.867 1.00 38.19 104 ALA A N 1
ATOM 825 C CA . ALA A 1 104 ? 6.773 -1.130 21.850 1.00 38.19 104 ALA A CA 1
ATOM 826 C C . ALA A 1 104 ? 7.234 0.205 21.240 1.00 38.19 104 ALA A C 1
ATOM 828 O O . ALA A 1 104 ? 7.927 0.250 20.224 1.00 38.19 104 ALA A O 1
ATOM 829 N N . GLY A 1 105 ? 6.978 1.288 21.980 1.00 49.66 105 GLY A N 1
ATOM 830 C CA . GLY A 1 105 ? 7.807 2.498 21.955 1.00 49.66 105 GLY A CA 1
ATOM 831 C C . GLY A 1 105 ? 7.484 3.542 20.887 1.00 49.66 105 GLY A C 1
ATOM 832 O O . GLY A 1 105 ? 8.157 4.571 20.837 1.00 49.66 105 GLY A O 1
ATOM 833 N N . LYS A 1 106 ? 6.458 3.332 20.056 1.00 49.91 106 LYS A N 1
A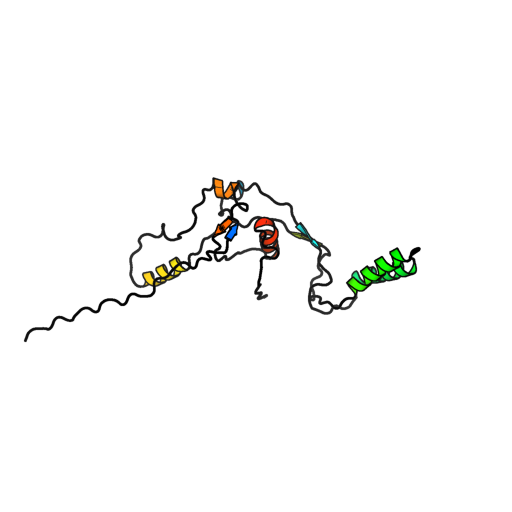TOM 834 C CA . LYS A 1 106 ? 6.034 4.305 19.042 1.00 49.91 106 LYS A CA 1
ATOM 835 C C . LYS A 1 106 ? 4.657 4.866 19.403 1.00 49.91 106 LYS A C 1
ATOM 837 O O . LYS A 1 106 ? 3.651 4.177 19.288 1.00 49.91 106 LYS A O 1
ATOM 842 N N . ALA A 1 107 ? 4.621 6.129 19.833 1.00 50.50 107 ALA A N 1
ATOM 843 C CA . ALA A 1 107 ? 3.386 6.861 20.121 1.00 50.50 107 ALA A CA 1
ATOM 844 C C . ALA A 1 107 ? 2.650 7.211 18.810 1.00 50.50 107 ALA A C 1
ATOM 846 O O . ALA A 1 107 ? 2.714 8.336 18.307 1.00 50.50 107 ALA A O 1
ATOM 847 N N . GLU A 1 108 ? 2.023 6.205 18.201 1.00 54.94 108 GLU A N 1
ATOM 848 C CA . GLU A 1 108 ? 1.345 6.323 16.911 1.00 54.94 108 GLU A CA 1
ATOM 849 C C . GLU A 1 108 ? 0.007 7.060 17.072 1.00 54.94 108 GLU A C 1
ATOM 851 O O . GLU A 1 108 ? -0.707 6.927 18.067 1.00 54.94 108 GLU A O 1
ATOM 856 N N . ARG A 1 109 ? -0.363 7.850 16.062 1.00 59.31 109 ARG A N 1
ATOM 857 C CA . ARG A 1 109 ? -1.697 8.457 16.001 1.00 59.31 109 ARG A CA 1
ATOM 858 C C . ARG A 1 109 ? -2.706 7.371 15.624 1.00 59.31 109 ARG A C 1
ATOM 860 O O . ARG A 1 109 ? -2.435 6.592 14.715 1.00 59.31 109 ARG A O 1
ATOM 867 N N . LEU A 1 110 ? -3.899 7.395 16.231 1.00 67.31 110 LEU A N 1
ATOM 868 C CA . LEU A 1 110 ? -5.009 6.464 15.936 1.00 67.31 110 LEU A CA 1
ATOM 869 C C . LEU A 1 110 ? -5.367 6.374 14.437 1.00 67.31 110 LEU A C 1
ATOM 871 O O . LEU A 1 110 ? -5.964 5.394 13.992 1.00 67.31 110 LEU A O 1
ATOM 875 N N . SER A 1 111 ? -4.994 7.378 13.642 1.00 78.19 111 SER A N 1
ATOM 876 C CA . SER A 1 111 ? -4.963 7.296 12.185 1.00 78.19 111 SER A CA 1
ATOM 877 C C . SER A 1 111 ? -3.853 8.150 11.578 1.00 78.19 111 SER A C 1
ATOM 879 O O . SER A 1 111 ? -3.482 9.188 12.133 1.00 78.19 111 SER A O 1
ATOM 881 N N . PHE A 1 112 ? -3.388 7.753 10.396 1.00 82.88 112 PHE A N 1
ATOM 882 C CA . PHE A 1 112 ? -2.434 8.495 9.572 1.00 82.88 112 PHE A CA 1
ATOM 883 C C . PHE A 1 112 ? -2.856 8.483 8.095 1.00 82.88 112 PHE A C 1
ATOM 885 O O . PHE A 1 112 ? -3.438 7.515 7.605 1.00 82.88 112 PHE A O 1
ATOM 892 N N . ASP A 1 113 ? -2.547 9.559 7.372 1.00 89.12 113 ASP A N 1
ATOM 893 C CA . ASP A 1 113 ? -2.834 9.690 5.943 1.00 89.12 113 ASP A CA 1
ATOM 894 C C . ASP A 1 113 ? -1.607 9.342 5.102 1.00 89.12 113 ASP A C 1
ATOM 896 O O . ASP A 1 113 ? -0.554 9.966 5.238 1.00 89.12 113 ASP A O 1
ATOM 900 N N . VAL A 1 114 ? -1.749 8.379 4.188 1.00 91.69 114 VAL A N 1
ATOM 901 C CA . VAL A 1 114 ? -0.691 8.017 3.234 1.00 91.69 114 VAL A CA 1
ATOM 902 C C . VAL A 1 114 ? -1.025 8.587 1.853 1.00 91.69 114 VAL A C 1
ATOM 904 O O . VAL A 1 114 ? -2.118 8.331 1.332 1.00 91.69 114 VAL A O 1
ATOM 907 N N . PRO A 1 115 ? -0.115 9.339 1.207 1.00 93.12 115 PRO A N 1
ATOM 908 C CA . PRO A 1 115 ? -0.337 9.823 -0.148 1.00 93.12 115 PRO A CA 1
ATOM 909 C C . PRO A 1 115 ? -0.316 8.653 -1.141 1.00 93.12 115 PRO A C 1
ATOM 911 O O . PRO A 1 115 ? 0.587 7.814 -1.143 1.00 93.12 115 PRO A O 1
ATOM 914 N N . THR A 1 116 ? -1.317 8.593 -2.017 1.00 92.62 116 THR A N 1
ATOM 915 C CA . THR A 1 116 ? -1.463 7.509 -3.000 1.00 92.62 116 THR A CA 1
ATOM 916 C C . THR A 1 116 ? -0.743 7.890 -4.293 1.00 92.62 116 THR A C 1
ATOM 918 O O . THR A 1 116 ? -1.351 8.305 -5.285 1.00 92.62 116 THR A O 1
ATOM 921 N N . LEU A 1 117 ? 0.589 7.783 -4.261 1.00 92.25 117 LEU A N 1
ATOM 922 C CA . LEU A 1 117 ? 1.491 8.113 -5.371 1.00 92.25 117 LEU A CA 1
ATOM 923 C C . LEU A 1 117 ? 1.746 6.895 -6.278 1.00 92.25 117 LEU A C 1
ATOM 925 O O . LEU A 1 117 ? 1.877 5.797 -5.754 1.00 92.25 117 LEU A O 1
ATOM 929 N N . PRO A 1 118 ? 1.823 7.056 -7.612 1.00 91.69 118 PRO A N 1
ATOM 930 C CA . PRO A 1 118 ? 2.163 5.968 -8.531 1.00 91.69 118 PRO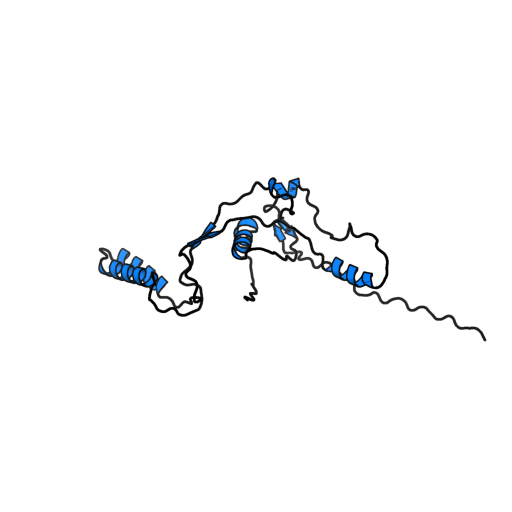 A CA 1
ATOM 931 C C . PRO A 1 118 ? 3.674 5.663 -8.537 1.00 91.69 118 PRO A C 1
ATOM 933 O O . PRO A 1 118 ? 4.506 6.556 -8.368 1.00 91.69 118 PRO A O 1
ATOM 936 N N . LEU A 1 119 ? 4.031 4.404 -8.805 1.00 90.69 119 LEU A N 1
ATOM 937 C CA . LEU A 1 119 ? 5.414 3.929 -8.939 1.00 90.69 119 LEU A CA 1
ATOM 938 C C . LEU A 1 119 ? 5.906 4.029 -10.391 1.00 90.69 119 LEU A C 1
ATOM 940 O O . LEU A 1 119 ? 5.417 3.311 -11.265 1.00 90.69 119 LEU A O 1
ATOM 944 N N . PHE A 1 120 ? 6.929 4.851 -10.625 1.00 88.81 120 PHE A N 1
ATOM 945 C CA . PHE A 1 120 ? 7.582 4.990 -11.931 1.00 88.81 120 PHE A CA 1
ATOM 946 C C . PHE A 1 120 ? 8.767 4.030 -12.087 1.00 88.81 120 PHE A C 1
ATOM 948 O O . PHE A 1 120 ? 9.553 3.826 -11.155 1.00 88.81 120 PHE A O 1
ATOM 955 N N . VAL A 1 121 ? 8.928 3.457 -13.279 1.00 85.94 121 VAL A N 1
ATOM 956 C CA . VAL A 1 121 ? 10.070 2.593 -13.608 1.00 85.94 121 VAL A CA 1
ATOM 957 C C . VAL A 1 121 ? 11.272 3.465 -13.965 1.00 85.94 121 VAL A C 1
ATOM 959 O O . VAL A 1 121 ? 11.264 4.151 -14.980 1.00 85.94 121 VAL A O 1
ATOM 962 N N . HIS A 1 122 ? 12.294 3.454 -13.110 1.00 80.12 122 HIS A N 1
ATOM 963 C CA . HIS A 1 122 ? 13.521 4.231 -13.318 1.00 80.12 122 HIS A CA 1
ATOM 964 C C . HIS A 1 122 ? 14.563 3.438 -14.120 1.00 80.12 122 HIS A C 1
ATOM 966 O O . HIS A 1 122 ? 15.161 3.967 -15.049 1.00 80.12 122 HIS A O 1
ATOM 972 N N . GLU A 1 123 ? 14.726 2.150 -13.808 1.00 75.00 123 GLU A N 1
ATOM 973 C CA . GLU A 1 123 ? 15.635 1.233 -14.501 1.00 75.00 123 GLU A CA 1
ATOM 974 C C . GLU A 1 123 ? 14.975 -0.134 -14.729 1.00 75.00 123 GLU A C 1
ATOM 976 O O . GLU A 1 123 ? 14.033 -0.518 -14.027 1.00 75.00 123 GLU A O 1
ATOM 981 N N . ARG A 1 124 ? 15.485 -0.891 -15.710 1.00 74.62 124 ARG A N 1
ATOM 982 C CA . ARG A 1 124 ? 14.998 -2.232 -16.075 1.00 74.62 124 ARG A CA 1
ATOM 983 C C . ARG A 1 124 ? 16.166 -3.223 -16.135 1.00 74.62 124 ARG A C 1
ATOM 985 O O . ARG A 1 124 ? 16.832 -3.373 -17.158 1.00 74.62 124 ARG A O 1
ATOM 992 N N . LEU A 1 125 ? 16.433 -3.891 -15.012 1.00 67.25 125 LEU A N 1
ATOM 993 C CA . LEU A 1 125 ? 17.575 -4.798 -14.855 1.00 67.25 125 LEU A CA 1
ATOM 994 C C . LEU A 1 125 ? 17.308 -6.177 -15.483 1.00 67.25 125 LEU A C 1
ATOM 996 O O . LEU A 1 125 ? 16.434 -6.922 -15.045 1.00 67.25 125 LEU A O 1
ATOM 1000 N N . SER A 1 126 ? 18.114 -6.551 -16.479 1.00 70.56 126 SER A N 1
ATOM 1001 C CA . SER A 1 126 ? 18.094 -7.882 -17.097 1.00 70.56 126 SER A CA 1
ATOM 1002 C C . SER A 1 126 ? 19.214 -8.750 -16.517 1.00 70.56 126 SER A C 1
ATOM 1004 O O . SER A 1 126 ? 20.390 -8.554 -16.825 1.00 70.56 126 SER A O 1
ATOM 1006 N N . THR A 1 127 ? 18.865 -9.744 -15.694 1.00 67.69 127 THR A N 1
ATOM 1007 C CA . THR A 1 127 ? 19.834 -10.694 -15.106 1.00 67.69 127 THR A CA 1
ATOM 1008 C C . THR A 1 127 ? 20.616 -11.454 -16.176 1.00 67.69 127 THR A C 1
ATOM 1010 O O . THR A 1 127 ? 21.822 -11.657 -16.038 1.00 67.69 127 THR A O 1
ATOM 1013 N N . LYS A 1 128 ? 19.960 -11.799 -17.292 1.00 73.31 128 LYS A N 1
ATOM 1014 C CA . LYS A 1 128 ? 20.618 -12.356 -18.476 1.00 73.31 128 LYS A CA 1
ATOM 1015 C C . LYS A 1 128 ? 21.677 -11.396 -19.026 1.00 73.31 128 LYS A C 1
ATOM 1017 O O . LYS A 1 128 ? 22.799 -11.837 -19.256 1.00 73.31 128 LYS A O 1
ATOM 1022 N N . ALA A 1 129 ? 21.341 -10.118 -19.218 1.00 67.88 129 ALA A N 1
ATOM 1023 C CA . ALA A 1 129 ? 22.281 -9.124 -19.736 1.00 67.88 129 ALA A CA 1
ATOM 1024 C C . ALA A 1 129 ? 23.485 -8.945 -18.800 1.00 67.88 129 ALA A C 1
ATOM 1026 O O . ALA A 1 129 ? 24.618 -8.955 -19.266 1.00 67.88 129 ALA A O 1
ATOM 1027 N N . ILE A 1 130 ? 23.258 -8.884 -17.483 1.00 71.25 130 ILE A N 1
ATOM 1028 C CA . ILE A 1 130 ? 24.329 -8.821 -16.474 1.00 71.25 130 ILE A CA 1
ATOM 1029 C C . ILE A 1 130 ? 25.255 -10.044 -16.596 1.00 71.25 130 ILE A C 1
ATOM 1031 O O . ILE A 1 130 ? 26.472 -9.891 -16.678 1.00 71.25 130 ILE A O 1
ATOM 1035 N N . ILE A 1 131 ? 24.701 -11.258 -16.696 1.00 75.25 131 ILE A N 1
ATOM 1036 C CA . ILE A 1 131 ? 25.484 -12.497 -16.854 1.00 75.25 131 ILE A CA 1
ATOM 1037 C C . ILE A 1 131 ? 26.220 -12.549 -18.205 1.00 75.25 131 ILE A C 1
ATOM 1039 O O . ILE A 1 131 ? 27.353 -13.027 -18.262 1.00 75.25 131 ILE A O 1
ATOM 1043 N N . GLU A 1 132 ? 25.616 -12.081 -19.299 1.00 71.38 132 GLU A N 1
ATOM 1044 C CA . GLU A 1 132 ? 26.262 -12.039 -20.619 1.00 71.38 132 GLU A CA 1
ATOM 1045 C C . GLU A 1 132 ? 27.367 -10.968 -20.684 1.00 71.38 132 GLU A C 1
ATOM 1047 O O . GLU A 1 132 ? 28.427 -11.244 -21.245 1.00 71.38 132 GLU A O 1
ATOM 1052 N N . THR A 1 133 ? 27.201 -9.821 -20.018 1.00 70.31 133 THR A N 1
ATOM 1053 C CA . THR A 1 133 ? 28.244 -8.795 -19.835 1.00 70.31 133 THR A CA 1
ATOM 1054 C C . THR A 1 133 ? 29.397 -9.309 -18.971 1.00 70.31 133 THR A C 1
ATOM 1056 O O . THR A 1 133 ? 30.551 -9.226 -19.390 1.00 70.31 133 THR A O 1
ATOM 1059 N N . LEU A 1 134 ? 29.121 -9.944 -17.825 1.00 73.81 134 LEU A N 1
ATOM 1060 C CA . LEU A 1 134 ? 30.152 -10.563 -16.974 1.00 73.81 134 LEU A CA 1
ATOM 1061 C C . LEU A 1 134 ? 30.908 -11.698 -17.692 1.00 73.81 134 LEU A C 1
ATOM 1063 O O . LEU A 1 134 ? 32.104 -11.881 -17.469 1.00 73.81 134 LEU A O 1
ATOM 1067 N N . LYS A 1 135 ? 30.246 -12.437 -18.596 1.00 69.50 135 LYS A N 1
ATOM 1068 C CA . LYS A 1 135 ? 30.907 -13.408 -19.489 1.00 69.50 135 LYS A CA 1
ATOM 1069 C C . LYS A 1 135 ? 31.749 -12.716 -20.573 1.00 69.50 135 LYS A C 1
ATOM 1071 O O . LYS A 1 135 ? 32.863 -13.166 -20.832 1.00 69.50 135 LYS A O 1
ATOM 1076 N N . ARG A 1 136 ? 31.253 -11.630 -21.185 1.00 60.75 136 ARG A N 1
ATOM 1077 C CA . ARG A 1 136 ? 31.984 -10.837 -22.197 1.00 60.75 136 ARG A CA 1
ATOM 1078 C C . ARG A 1 136 ? 33.199 -10.102 -21.624 1.00 60.75 136 ARG A C 1
ATOM 1080 O O . ARG A 1 136 ? 34.174 -9.957 -22.345 1.00 60.75 136 ARG A O 1
ATOM 1087 N N . HIS A 1 137 ? 33.222 -9.749 -20.337 1.00 52.78 137 HIS A N 1
ATOM 1088 C CA . HIS A 1 137 ? 34.395 -9.153 -19.670 1.00 52.78 137 HIS A CA 1
ATOM 1089 C C . HIS A 1 137 ? 35.653 -10.052 -19.616 1.00 52.78 137 HIS A C 1
ATOM 1091 O O . HIS A 1 137 ? 36.676 -9.634 -19.080 1.00 52.78 137 HIS A O 1
ATOM 1097 N N . LYS A 1 138 ? 35.621 -11.264 -20.194 1.00 53.09 138 LYS A N 1
ATOM 1098 C CA . LYS A 1 138 ? 36.814 -12.086 -20.473 1.00 53.09 138 LYS A CA 1
ATOM 1099 C C . LYS A 1 138 ? 37.330 -12.006 -21.921 1.00 53.09 138 LYS A C 1
ATOM 1101 O O . LYS A 1 138 ? 38.284 -12.706 -22.250 1.00 53.09 138 LYS A O 1
ATOM 1106 N N . SER A 1 139 ? 36.737 -11.179 -22.785 1.00 50.94 139 SER A N 1
ATOM 1107 C CA . SER A 1 139 ? 37.239 -10.915 -24.140 1.00 50.94 139 SER A CA 1
ATOM 1108 C C . SER A 1 139 ? 36.769 -9.554 -24.658 1.00 50.94 139 SER A C 1
ATOM 1110 O O . SER A 1 139 ? 35.573 -9.368 -24.893 1.00 50.94 139 SER A O 1
ATOM 1112 N N . ASP A 1 140 ? 37.700 -8.633 -24.907 1.00 45.88 140 ASP A N 1
ATOM 1113 C CA . ASP A 1 140 ? 37.386 -7.319 -25.471 1.00 45.88 140 ASP A CA 1
ATOM 1114 C C . ASP A 1 140 ? 36.624 -7.416 -26.797 1.00 45.88 140 ASP A C 1
ATOM 1116 O O . ASP A 1 140 ? 37.167 -7.862 -27.815 1.00 45.88 140 ASP A O 1
ATOM 1120 N N . LYS A 1 141 ? 35.379 -6.921 -26.786 1.00 46.84 141 LYS A N 1
ATOM 1121 C CA . LYS A 1 141 ? 34.834 -6.054 -27.843 1.00 46.84 141 LYS A CA 1
ATOM 1122 C C . LYS A 1 141 ? 33.506 -5.413 -27.439 1.00 46.84 141 LYS A C 1
ATOM 1124 O O . LYS A 1 141 ? 32.465 -6.061 -27.340 1.00 46.84 141 LYS A O 1
ATOM 1129 N N . GLN A 1 142 ? 33.567 -4.096 -27.277 1.00 49.44 142 GLN A N 1
ATOM 1130 C CA . GLN A 1 142 ? 32.435 -3.180 -27.215 1.00 49.44 142 GLN A CA 1
ATOM 1131 C C . GLN A 1 142 ? 31.672 -3.202 -28.552 1.00 49.44 142 GLN A C 1
ATOM 1133 O O . GLN A 1 142 ? 32.129 -2.600 -29.518 1.00 49.44 142 GLN A O 1
ATOM 1138 N N . LEU A 1 143 ? 30.523 -3.889 -28.619 1.00 43.31 143 LEU A N 1
ATOM 1139 C CA . LEU A 1 143 ? 29.506 -3.699 -29.667 1.00 43.31 143 LEU A CA 1
ATOM 1140 C C . LEU A 1 143 ? 28.146 -4.328 -29.287 1.00 43.31 143 LEU A C 1
ATOM 1142 O O . LEU A 1 143 ? 28.082 -5.392 -28.663 1.00 43.31 143 LEU A O 1
ATOM 1146 N N . ASP A 1 144 ? 27.088 -3.625 -29.702 1.00 46.19 144 ASP A N 1
ATOM 1147 C CA . ASP A 1 144 ? 25.650 -3.817 -29.433 1.00 46.19 144 ASP A CA 1
ATOM 1148 C C . ASP A 1 144 ? 25.233 -3.942 -27.951 1.00 46.19 144 ASP A C 1
ATOM 1150 O O . ASP A 1 144 ? 25.080 -5.031 -27.397 1.00 46.19 144 ASP A O 1
ATOM 1154 N N . MET A 1 145 ? 25.004 -2.781 -27.326 1.00 45.41 145 MET A N 1
ATOM 1155 C CA . MET A 1 145 ? 24.419 -2.630 -25.985 1.00 45.41 145 MET A CA 1
ATOM 1156 C C . MET A 1 145 ? 22.918 -2.262 -26.025 1.00 45.41 145 MET A C 1
ATOM 1158 O O . MET A 1 145 ? 22.254 -2.263 -24.992 1.00 45.41 145 MET A O 1
ATOM 1162 N N . PHE A 1 146 ? 22.356 -1.941 -27.199 1.00 40.50 146 PHE A N 1
ATOM 1163 C CA . PHE A 1 146 ? 21.060 -1.246 -27.314 1.00 40.50 146 PHE A CA 1
ATOM 1164 C C . PHE A 1 146 ? 19.861 -2.157 -27.650 1.00 40.50 146 PHE A C 1
ATOM 1166 O O . PHE A 1 146 ? 18.706 -1.739 -27.510 1.00 40.50 146 PHE A O 1
ATOM 1173 N N . ASN A 1 147 ? 20.107 -3.427 -27.991 1.00 43.25 147 ASN A N 1
ATOM 1174 C CA . ASN A 1 147 ? 19.073 -4.460 -28.177 1.00 43.25 147 ASN A CA 1
ATOM 1175 C C . ASN A 1 147 ? 18.849 -5.369 -26.943 1.00 43.25 147 ASN A C 1
ATOM 1177 O O . ASN A 1 147 ? 18.155 -6.382 -27.022 1.00 43.25 147 ASN A O 1
ATOM 1181 N N . LEU A 1 148 ? 19.436 -5.035 -25.789 1.00 47.75 148 LEU A N 1
ATOM 1182 C CA . LEU A 1 148 ? 19.800 -6.017 -24.754 1.00 47.75 148 LEU A CA 1
ATOM 1183 C C . LEU A 1 148 ? 18.682 -6.461 -23.778 1.00 47.75 148 LEU A C 1
ATOM 1185 O O . LEU A 1 148 ? 18.905 -7.355 -22.960 1.00 47.75 148 LEU A O 1
ATOM 1189 N N . PHE A 1 149 ? 17.489 -5.857 -23.835 1.00 50.25 149 PHE A N 1
ATOM 1190 C CA . PHE A 1 149 ? 16.516 -5.928 -22.726 1.00 50.25 149 PHE A CA 1
ATOM 1191 C C . PHE A 1 149 ? 15.274 -6.802 -22.971 1.00 50.25 149 PHE A C 1
ATOM 1193 O O . PHE A 1 149 ? 14.702 -7.300 -22.007 1.00 50.25 149 PHE A O 1
ATOM 1200 N N . GLY A 1 150 ? 14.886 -7.072 -24.227 1.00 47.09 150 GLY A N 1
ATOM 1201 C CA . GLY A 1 150 ? 13.810 -8.035 -24.551 1.00 47.09 150 GLY A CA 1
ATOM 1202 C C . GLY A 1 150 ? 12.431 -7.718 -23.944 1.00 47.09 150 GLY A C 1
ATOM 1203 O O . GLY A 1 150 ? 11.646 -8.639 -23.690 1.00 47.09 150 GLY A O 1
ATOM 1204 N N . ASP A 1 151 ? 12.189 -6.433 -23.694 1.00 52.84 151 ASP A N 1
ATOM 1205 C CA . ASP A 1 151 ? 11.121 -5.861 -22.873 1.00 52.84 151 ASP A CA 1
ATOM 1206 C C . ASP A 1 151 ? 10.008 -5.233 -23.746 1.00 52.84 151 ASP A C 1
ATOM 1208 O O . ASP A 1 151 ? 10.321 -4.711 -24.825 1.00 52.84 151 ASP A O 1
ATOM 1212 N N . PRO A 1 152 ? 8.721 -5.267 -23.342 1.00 55.62 152 PRO A N 1
ATOM 1213 C CA . PRO A 1 152 ? 7.632 -4.635 -24.089 1.00 55.62 152 PRO A CA 1
ATOM 1214 C C . PRO A 1 152 ? 7.771 -3.104 -24.147 1.00 55.62 152 PRO A C 1
ATOM 1216 O O . PRO A 1 152 ? 7.392 -2.377 -23.229 1.00 55.62 152 PRO A O 1
ATOM 1219 N N . ARG A 1 153 ? 8.302 -2.595 -25.265 1.00 58.88 153 ARG A N 1
ATOM 1220 C CA . ARG A 1 153 ? 8.383 -1.155 -25.562 1.00 58.88 153 ARG A CA 1
ATOM 1221 C C . ARG A 1 153 ? 6.995 -0.587 -25.890 1.00 58.88 153 ARG A C 1
ATOM 1223 O O . ARG A 1 153 ? 6.646 -0.426 -27.057 1.00 58.88 153 ARG A O 1
ATOM 1230 N N . HIS A 1 154 ? 6.218 -0.275 -24.856 1.00 64.44 154 HIS A N 1
ATOM 1231 C CA . HIS A 1 154 ? 4.995 0.531 -24.968 1.00 64.44 154 HIS A CA 1
ATOM 1232 C C . HIS A 1 154 ? 5.344 1.987 -25.295 1.00 64.44 154 HIS A C 1
ATOM 1234 O O . HIS A 1 154 ? 6.339 2.509 -24.783 1.00 64.44 154 HIS A O 1
ATOM 1240 N N . SER A 1 155 ? 4.532 2.657 -26.118 1.00 72.25 155 SER A N 1
ATOM 1241 C CA . SER A 1 155 ? 4.752 4.075 -26.439 1.00 72.25 155 SER A CA 1
ATOM 1242 C C . SER A 1 155 ? 4.556 4.959 -25.201 1.00 72.25 155 SER A C 1
ATOM 1244 O O . SER A 1 155 ? 3.824 4.582 -24.291 1.00 72.25 155 SER A O 1
ATOM 1246 N N . ILE A 1 156 ? 5.140 6.165 -25.165 1.00 66.88 156 ILE A N 1
ATOM 1247 C CA . ILE A 1 156 ? 4.912 7.122 -24.059 1.00 66.88 156 ILE A CA 1
ATOM 1248 C C . ILE A 1 156 ? 3.404 7.394 -23.886 1.00 66.88 156 ILE A C 1
ATOM 1250 O O . ILE A 1 156 ? 2.913 7.498 -22.764 1.00 66.88 156 ILE A O 1
ATOM 1254 N N . VAL A 1 157 ? 2.655 7.436 -24.994 1.00 70.12 157 VAL A N 1
ATOM 1255 C CA . VAL A 1 157 ? 1.196 7.613 -25.003 1.00 70.12 157 VAL A CA 1
ATOM 1256 C C . VAL A 1 157 ? 0.491 6.447 -24.303 1.00 70.12 157 VAL A C 1
ATOM 1258 O O . VAL A 1 157 ? -0.351 6.686 -23.440 1.00 70.12 157 VAL A O 1
ATOM 1261 N N . ASP A 1 158 ? 0.864 5.197 -24.599 1.00 72.75 158 ASP A N 1
ATOM 1262 C CA . ASP A 1 158 ? 0.348 4.023 -23.883 1.00 72.75 158 ASP A CA 1
ATOM 1263 C C . ASP A 1 158 ? 0.772 4.043 -22.408 1.00 72.75 158 ASP A C 1
ATOM 1265 O O . ASP A 1 158 ? -0.061 3.869 -21.525 1.00 72.75 158 ASP A O 1
ATOM 1269 N N . GLN A 1 159 ? 2.040 4.318 -22.104 1.00 70.69 159 GLN A N 1
ATOM 1270 C CA . GLN A 1 159 ? 2.526 4.364 -20.724 1.00 70.69 159 GLN A CA 1
ATOM 1271 C C . GLN A 1 159 ? 1.779 5.392 -19.864 1.00 70.69 159 GLN A C 1
ATOM 1273 O O . GLN A 1 159 ? 1.497 5.122 -18.701 1.00 70.69 159 GLN A O 1
ATOM 1278 N N . VAL A 1 160 ? 1.414 6.551 -20.416 1.00 72.88 160 VAL A N 1
ATOM 1279 C CA . VAL A 1 160 ? 0.669 7.588 -19.684 1.00 72.88 160 VAL A CA 1
ATOM 1280 C C . VAL A 1 160 ? -0.833 7.288 -19.636 1.00 72.88 160 VAL A C 1
ATOM 1282 O O . VAL A 1 160 ? -1.448 7.396 -18.571 1.00 72.88 160 VAL A O 1
ATOM 1285 N N . LEU A 1 161 ? -1.445 6.907 -20.764 1.00 74.31 161 LEU A N 1
ATOM 1286 C CA . LEU A 1 161 ? -2.898 6.712 -20.860 1.00 74.31 161 LEU A CA 1
ATOM 1287 C C . LEU A 1 161 ? -3.374 5.345 -20.360 1.00 74.31 161 LEU A C 1
ATOM 1289 O O . LEU A 1 161 ? -4.516 5.241 -19.928 1.00 74.31 161 LEU A O 1
ATOM 1293 N N . ARG A 1 162 ? -2.535 4.306 -20.399 1.00 76.44 162 ARG A N 1
ATOM 1294 C CA . ARG A 1 162 ? -2.896 2.897 -20.126 1.00 76.44 162 ARG A CA 1
ATOM 1295 C C . ARG A 1 162 ? -2.193 2.292 -18.908 1.00 76.44 162 ARG A C 1
ATOM 1297 O O . ARG A 1 162 ? -2.502 1.157 -18.532 1.00 76.44 162 ARG A O 1
ATOM 1304 N N . ALA A 1 163 ? -1.315 3.049 -18.242 1.00 78.88 163 ALA A N 1
ATOM 1305 C CA . ALA A 1 163 ? -0.773 2.659 -16.941 1.00 78.88 163 ALA A CA 1
ATOM 1306 C C . ALA A 1 163 ? -1.882 2.270 -15.954 1.00 78.88 163 ALA A C 1
ATOM 1308 O O . ALA A 1 163 ? -2.945 2.902 -15.905 1.00 78.88 163 ALA A O 1
ATOM 1309 N N . TYR A 1 164 ? -1.594 1.229 -15.175 1.00 79.12 164 TYR A N 1
ATOM 1310 C CA . TYR A 1 164 ? -2.452 0.600 -14.166 1.00 79.12 164 TYR A CA 1
ATOM 1311 C C . TYR A 1 164 ? -3.782 -0.008 -14.649 1.00 79.12 164 TYR A C 1
ATOM 1313 O O . TYR A 1 164 ? -4.525 -0.547 -13.835 1.00 79.12 164 TYR A O 1
ATOM 1321 N N . GLU A 1 165 ? -4.063 -0.003 -15.954 1.00 81.44 165 GLU A N 1
ATOM 1322 C CA . GLU A 1 165 ? -5.208 -0.714 -16.552 1.00 81.44 165 GLU A CA 1
ATOM 1323 C C . GLU A 1 165 ? -4.768 -1.967 -17.312 1.00 81.44 165 GLU A C 1
ATOM 1325 O O . GLU A 1 165 ? -5.376 -3.028 -17.180 1.00 81.44 165 GLU A O 1
ATOM 1330 N N . TYR A 1 166 ? -3.699 -1.859 -18.102 1.00 81.25 166 TYR A N 1
ATOM 1331 C CA . TYR A 1 166 ? -3.245 -2.947 -18.963 1.00 81.25 166 TYR A CA 1
ATOM 1332 C C . TYR A 1 166 ? -2.322 -3.878 -18.183 1.00 81.25 166 TYR A C 1
ATOM 1334 O O . TYR A 1 166 ? -1.391 -3.426 -17.522 1.00 81.25 166 TYR A O 1
ATOM 1342 N N . ARG A 1 167 ? -2.575 -5.186 -18.262 1.00 79.75 167 ARG A N 1
ATOM 1343 C CA . ARG A 1 167 ? -1.742 -6.220 -17.640 1.00 79.75 167 ARG A CA 1
ATOM 1344 C C . ARG A 1 167 ? -0.635 -6.647 -18.599 1.00 79.75 167 ARG A C 1
ATOM 1346 O O . ARG A 1 167 ? -0.920 -7.085 -19.709 1.00 79.75 167 ARG A O 1
ATOM 1353 N N . ASP A 1 168 ? 0.608 -6.541 -18.148 1.00 76.44 168 ASP A N 1
ATOM 1354 C CA . ASP A 1 168 ? 1.798 -7.026 -18.849 1.00 76.44 168 ASP A CA 1
ATOM 1355 C C . ASP A 1 168 ? 2.393 -8.238 -18.108 1.00 76.44 168 ASP A C 1
ATOM 1357 O O . ASP A 1 168 ? 1.924 -8.629 -17.034 1.00 76.44 168 ASP A O 1
ATOM 1361 N N . LYS A 1 169 ? 3.420 -8.866 -18.678 1.00 77.31 169 LYS A N 1
ATOM 1362 C CA . LYS A 1 169 ? 4.105 -10.032 -18.110 1.00 77.31 169 LYS A CA 1
ATOM 1363 C C . LYS A 1 169 ? 4.775 -9.676 -16.787 1.00 77.31 169 LYS A C 1
ATOM 1365 O O . LYS A 1 169 ? 5.408 -8.629 -16.649 1.00 77.31 169 LYS A O 1
ATOM 1370 N N . TRP A 1 170 ? 4.659 -10.571 -15.810 1.00 78.19 170 TRP A N 1
ATOM 1371 C CA . TRP A 1 170 ? 5.302 -10.388 -14.515 1.00 78.19 170 TRP A CA 1
ATOM 1372 C C . TRP A 1 170 ? 6.834 -10.452 -14.644 1.00 78.19 170 TRP A C 1
ATOM 1374 O O . TRP A 1 170 ? 7.384 -11.289 -15.366 1.00 78.19 170 TRP A O 1
ATOM 1384 N N . VAL A 1 171 ? 7.518 -9.568 -13.916 1.00 75.12 171 VAL A N 1
ATOM 1385 C CA . VAL A 1 171 ? 8.982 -9.454 -13.854 1.00 75.12 171 VAL A CA 1
ATOM 1386 C C . VAL A 1 171 ? 9.425 -9.161 -12.421 1.00 75.12 171 VAL A C 1
ATOM 1388 O O . VAL A 1 171 ? 8.704 -8.487 -11.683 1.00 75.12 171 VAL A O 1
ATOM 1391 N N . ASN A 1 172 ? 10.631 -9.607 -12.055 1.00 79.94 172 ASN A N 1
ATOM 1392 C CA . ASN A 1 172 ? 11.278 -9.230 -10.795 1.00 79.94 172 ASN A CA 1
ATOM 1393 C C . ASN A 1 172 ? 11.417 -7.703 -10.692 1.00 79.94 172 ASN A C 1
ATOM 1395 O O . ASN A 1 172 ? 11.727 -7.031 -11.678 1.00 79.94 172 ASN A O 1
ATOM 1399 N N . A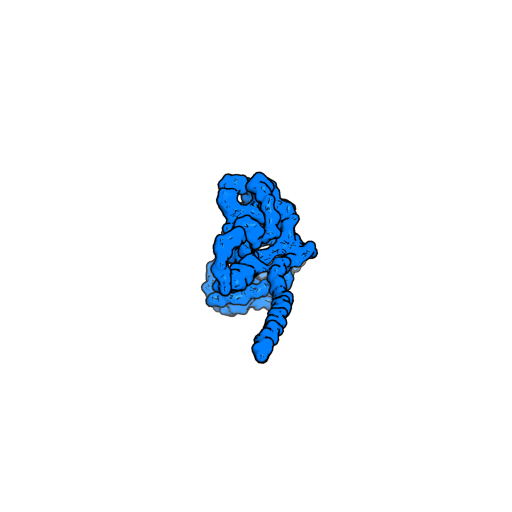RG A 1 173 ? 11.217 -7.153 -9.490 1.00 82.19 173 ARG A N 1
ATOM 1400 C CA . ARG A 1 173 ? 11.246 -5.708 -9.226 1.00 82.19 173 ARG A CA 1
ATOM 1401 C C . ARG A 1 173 ? 12.067 -5.411 -7.981 1.00 82.19 173 ARG A C 1
ATOM 1403 O O . ARG A 1 173 ? 11.805 -5.977 -6.928 1.00 82.19 173 ARG A O 1
ATOM 1410 N N . MET A 1 174 ? 12.993 -4.468 -8.103 1.00 85.56 174 MET A N 1
ATOM 1411 C CA . MET A 1 174 ? 13.495 -3.695 -6.970 1.00 85.56 174 MET A CA 1
ATOM 1412 C C . MET A 1 174 ? 12.696 -2.387 -6.919 1.00 85.56 174 MET A C 1
ATOM 1414 O O . MET A 1 174 ? 12.369 -1.824 -7.968 1.00 85.56 174 MET A O 1
ATOM 1418 N N . ILE A 1 175 ? 12.329 -1.933 -5.722 1.00 88.88 175 ILE A N 1
ATOM 1419 C CA . ILE A 1 175 ? 11.601 -0.678 -5.506 1.00 88.88 175 ILE A CA 1
ATOM 1420 C C . ILE A 1 175 ? 12.324 0.060 -4.382 1.00 88.88 175 ILE A C 1
ATOM 1422 O O . ILE A 1 175 ? 12.469 -0.484 -3.292 1.00 88.88 175 ILE A O 1
ATOM 1426 N N . LEU A 1 176 ? 12.784 1.277 -4.665 1.00 88.56 176 LEU A N 1
ATOM 1427 C CA . LEU A 1 176 ? 13.399 2.173 -3.690 1.00 88.56 176 LEU A CA 1
ATOM 1428 C C . LEU A 1 176 ? 12.399 3.280 -3.340 1.00 88.56 176 LEU A C 1
ATOM 1430 O O . LEU A 1 176 ? 11.819 3.890 -4.238 1.00 88.56 176 LEU A O 1
ATOM 1434 N N . GLY A 1 177 ? 12.202 3.534 -2.050 1.00 88.94 177 GLY A N 1
ATOM 1435 C CA . GLY A 1 177 ? 11.299 4.567 -1.550 1.00 88.94 177 GLY A CA 1
ATOM 1436 C C . GLY A 1 177 ? 10.860 4.301 -0.113 1.00 88.94 177 GLY A C 1
ATOM 1437 O O . GLY A 1 177 ? 11.245 3.300 0.487 1.00 88.94 177 GLY A O 1
ATOM 1438 N N . ASP A 1 178 ? 10.031 5.197 0.418 1.00 90.38 178 ASP A N 1
ATOM 1439 C CA . ASP A 1 178 ? 9.343 4.998 1.693 1.00 90.38 178 ASP A CA 1
ATOM 1440 C C . ASP A 1 178 ? 8.415 3.770 1.621 1.00 90.38 178 ASP A C 1
ATOM 1442 O O . ASP A 1 178 ? 7.607 3.640 0.695 1.00 90.38 178 ASP A O 1
ATOM 1446 N N . SER A 1 179 ? 8.535 2.856 2.586 1.00 87.94 179 SER A N 1
ATOM 1447 C CA . SER A 1 179 ? 7.825 1.572 2.569 1.00 87.94 179 SER A CA 1
ATOM 1448 C C . SER A 1 179 ? 6.308 1.729 2.695 1.00 87.94 179 SER A C 1
ATOM 1450 O O . SER A 1 179 ? 5.565 0.977 2.061 1.00 87.94 179 SER A O 1
ATOM 1452 N N . LEU A 1 180 ? 5.833 2.727 3.442 1.00 88.44 180 LEU A N 1
ATOM 1453 C CA . LEU A 1 180 ? 4.413 2.996 3.653 1.00 88.44 180 LEU A CA 1
ATOM 1454 C C . LEU A 1 180 ? 3.762 3.520 2.363 1.00 88.44 180 LEU A C 1
ATOM 1456 O O . LEU A 1 180 ? 2.716 3.020 1.939 1.00 88.44 180 LEU A O 1
ATOM 1460 N N . VAL A 1 181 ? 4.419 4.464 1.683 1.00 91.69 181 VAL A N 1
ATOM 1461 C CA . VAL A 1 181 ? 3.992 5.000 0.379 1.00 91.69 181 VAL A CA 1
ATOM 1462 C C . VAL A 1 181 ? 4.063 3.928 -0.713 1.00 91.69 181 VAL A C 1
ATOM 1464 O O . VAL A 1 181 ? 3.125 3.806 -1.507 1.00 91.69 181 VAL A O 1
ATOM 1467 N N . VAL A 1 182 ? 5.121 3.108 -0.739 1.00 91.88 182 VAL A N 1
ATOM 1468 C CA . VAL A 1 182 ? 5.254 1.989 -1.689 1.00 91.88 182 VAL A CA 1
ATOM 1469 C C . VAL A 1 182 ? 4.128 0.972 -1.494 1.00 91.88 182 VAL A C 1
ATOM 1471 O O . VAL A 1 182 ? 3.435 0.655 -2.462 1.00 91.88 182 VAL A O 1
ATOM 1474 N N . MET A 1 183 ? 3.878 0.508 -0.266 1.00 91.00 183 MET A N 1
ATOM 1475 C CA . MET A 1 183 ? 2.816 -0.469 0.015 1.00 91.00 183 MET A CA 1
ATOM 1476 C C . MET A 1 183 ? 1.420 0.095 -0.286 1.00 91.00 183 MET A C 1
ATOM 1478 O O . MET A 1 183 ? 0.600 -0.595 -0.897 1.00 91.00 183 MET A O 1
ATOM 1482 N N . ASN A 1 184 ? 1.167 1.371 0.027 1.00 93.62 184 ASN A N 1
ATOM 1483 C CA . ASN A 1 184 ? -0.066 2.064 -0.359 1.00 93.62 184 ASN A CA 1
ATOM 1484 C C . ASN A 1 184 ? -0.243 2.114 -1.892 1.00 93.62 184 ASN A C 1
ATOM 1486 O O . ASN A 1 184 ? -1.347 1.903 -2.400 1.00 93.62 184 ASN A O 1
ATOM 1490 N N . SER A 1 185 ? 0.837 2.312 -2.657 1.00 93.25 185 SER A N 1
ATOM 1491 C CA . SER A 1 185 ? 0.779 2.248 -4.122 1.00 93.25 185 SER A CA 1
ATOM 1492 C C . SER A 1 185 ? 0.532 0.833 -4.652 1.00 93.25 185 SER A C 1
ATOM 1494 O O . SER A 1 185 ? -0.263 0.660 -5.579 1.00 93.25 185 SER A O 1
ATOM 1496 N N . LEU A 1 186 ? 1.191 -0.186 -4.095 1.00 92.06 186 LEU A N 1
ATOM 1497 C CA . LEU A 1 186 ? 0.995 -1.585 -4.498 1.00 92.06 186 LEU A CA 1
ATOM 1498 C C . LEU A 1 186 ? -0.447 -2.050 -4.235 1.00 92.06 186 LEU A C 1
ATOM 1500 O O . LEU A 1 186 ? -1.032 -2.758 -5.058 1.00 92.06 186 LEU A O 1
ATOM 1504 N N . LEU A 1 187 ? -1.050 -1.589 -3.135 1.00 92.31 187 LEU A N 1
ATOM 1505 C CA . LEU A 1 187 ? -2.445 -1.860 -2.803 1.00 92.31 187 LEU A CA 1
ATOM 1506 C C . LEU A 1 187 ? -3.419 -1.132 -3.745 1.00 92.31 187 LEU A C 1
ATOM 1508 O O . LEU A 1 187 ? -4.284 -1.777 -4.334 1.00 92.31 187 LEU A O 1
ATOM 1512 N N . HIS A 1 188 ? -3.285 0.191 -3.923 1.00 92.75 188 HIS A N 1
ATOM 1513 C CA . HIS A 1 188 ? -4.307 0.992 -4.623 1.00 92.75 188 HIS A CA 1
ATOM 1514 C C . HIS A 1 188 ? -4.077 1.182 -6.125 1.00 92.75 188 HIS A C 1
ATOM 1516 O O . HIS A 1 188 ? -5.063 1.359 -6.841 1.00 92.75 188 HIS A O 1
ATOM 1522 N N . TYR A 1 189 ? -2.843 1.166 -6.640 1.00 91.19 189 TYR A N 1
ATOM 1523 C CA . TYR A 1 189 ? -2.578 1.231 -8.090 1.00 91.19 189 TYR A CA 1
ATOM 1524 C C . TYR A 1 189 ? -2.382 -0.146 -8.722 1.00 91.19 189 TYR A C 1
ATOM 1526 O O . TYR A 1 189 ? -2.987 -0.406 -9.758 1.00 91.19 189 TYR A O 1
ATOM 1534 N N . GLU A 1 190 ? -1.564 -1.021 -8.127 1.00 89.31 190 GLU A N 1
ATOM 1535 C CA . GLU A 1 190 ? -1.321 -2.364 -8.688 1.00 89.31 190 GLU A CA 1
ATOM 1536 C C . GLU A 1 190 ? -2.393 -3.395 -8.283 1.00 89.31 190 GLU A C 1
ATOM 1538 O O . GLU A 1 190 ? -2.519 -4.432 -8.933 1.00 89.31 190 GLU A O 1
ATOM 1543 N N . GLY A 1 191 ? -3.209 -3.100 -7.261 1.00 88.31 191 GLY A N 1
ATOM 1544 C CA . GLY A 1 191 ? -4.340 -3.939 -6.852 1.00 88.31 191 GLY A CA 1
ATOM 1545 C C . GLY A 1 191 ? -3.940 -5.223 -6.119 1.00 88.31 191 GLY A C 1
ATOM 1546 O O . GLY A 1 191 ? -4.729 -6.163 -6.077 1.00 88.31 191 GLY A O 1
ATOM 1547 N N . LEU A 1 192 ? -2.728 -5.289 -5.556 1.00 87.56 192 LEU A N 1
ATOM 1548 C CA . LEU A 1 192 ? -2.127 -6.524 -5.023 1.00 87.56 192 LEU A CA 1
ATOM 1549 C C . LEU A 1 192 ? -2.685 -6.980 -3.657 1.00 87.56 192 LEU A C 1
ATOM 1551 O O . LEU A 1 192 ? -2.206 -7.966 -3.094 1.00 87.56 192 LEU A O 1
ATOM 1555 N N . GLY A 1 193 ? -3.710 -6.306 -3.126 1.00 86.69 193 GLY A N 1
ATOM 1556 C CA . GLY A 1 193 ? -4.414 -6.738 -1.916 1.00 86.69 193 GLY A CA 1
ATOM 1557 C C . GLY A 1 193 ? -4.969 -8.158 -2.070 1.00 86.69 193 GLY A C 1
ATOM 1558 O O . GLY A 1 193 ? -5.622 -8.465 -3.063 1.00 86.69 193 GLY A O 1
ATOM 1559 N N . GLY A 1 194 ? -4.662 -9.040 -1.114 1.00 85.81 194 GLY A N 1
ATOM 1560 C CA . GLY A 1 194 ? -5.046 -10.458 -1.157 1.00 85.81 194 GLY A CA 1
ATOM 1561 C C . GLY A 1 194 ? -4.295 -11.325 -2.180 1.00 85.81 194 GLY A C 1
ATOM 1562 O O . GLY A 1 194 ? -4.535 -12.526 -2.227 1.00 85.81 194 GLY A O 1
ATOM 1563 N N . GLN A 1 195 ? -3.380 -10.761 -2.982 1.00 85.19 195 GLN A N 1
ATOM 1564 C CA . GLN A 1 195 ? -2.584 -11.510 -3.973 1.00 85.19 195 GLN A CA 1
ATOM 1565 C C . GLN A 1 195 ? -1.180 -11.886 -3.466 1.00 85.19 195 GLN A C 1
ATOM 1567 O O . GLN A 1 195 ? -0.498 -12.712 -4.069 1.00 85.19 195 GLN A O 1
ATOM 1572 N N . VAL A 1 196 ? -0.726 -11.272 -2.370 1.00 84.19 196 VAL A N 1
ATOM 1573 C CA . VAL A 1 196 ? 0.598 -11.516 -1.783 1.00 84.19 196 VAL A CA 1
ATOM 1574 C C . VAL A 1 196 ? 0.571 -12.799 -0.949 1.00 84.19 196 VAL A C 1
ATOM 1576 O O . VAL A 1 196 ? -0.060 -12.844 0.101 1.00 84.19 196 VAL A O 1
ATOM 1579 N N . GLN A 1 197 ? 1.271 -13.836 -1.415 1.00 85.00 197 GLN A N 1
ATOM 1580 C CA . GLN A 1 197 ? 1.349 -15.142 -0.741 1.00 85.00 197 GLN A CA 1
ATOM 1581 C C . GLN A 1 197 ? 2.331 -15.166 0.441 1.00 85.00 197 GLN A C 1
ATOM 1583 O O . GLN A 1 197 ? 2.145 -15.924 1.387 1.00 85.00 197 GLN A O 1
ATOM 1588 N N . MET A 1 198 ? 3.404 -14.377 0.365 1.00 87.88 198 MET A N 1
ATOM 1589 C CA . MET A 1 198 ? 4.492 -14.349 1.341 1.00 87.88 198 MET A CA 1
ATOM 1590 C C . MET A 1 198 ? 5.175 -12.981 1.300 1.00 87.88 198 MET A C 1
ATOM 1592 O O . MET A 1 198 ? 5.344 -12.405 0.224 1.00 87.88 198 MET A O 1
ATOM 1596 N N . ILE A 1 199 ? 5.601 -12.486 2.462 1.00 83.75 199 ILE A N 1
ATOM 1597 C CA . ILE A 1 199 ? 6.498 -11.335 2.593 1.00 83.75 199 ILE A CA 1
ATOM 1598 C C . ILE A 1 199 ? 7.665 -11.777 3.474 1.00 83.75 199 ILE A C 1
ATOM 1600 O O . ILE A 1 199 ? 7.446 -12.365 4.530 1.00 83.75 199 ILE A O 1
ATOM 1604 N N . TYR A 1 200 ? 8.889 -11.489 3.041 1.00 86.94 200 TYR A N 1
ATOM 1605 C CA . TYR A 1 200 ? 10.073 -11.549 3.894 1.00 86.94 200 TYR A CA 1
ATOM 1606 C C . TYR A 1 200 ? 10.396 -10.126 4.358 1.00 86.94 200 TYR A C 1
ATOM 1608 O O . TYR A 1 200 ? 10.371 -9.201 3.544 1.00 86.94 200 TYR A O 1
ATOM 1616 N N . MET A 1 201 ? 10.659 -9.947 5.651 1.00 81.25 201 MET A N 1
ATOM 1617 C CA . MET A 1 201 ? 11.024 -8.662 6.247 1.00 81.25 201 MET A CA 1
ATOM 1618 C C . MET A 1 201 ? 12.277 -8.843 7.096 1.00 81.25 201 MET A C 1
ATOM 1620 O O . MET A 1 201 ? 12.367 -9.801 7.858 1.00 81.25 201 MET A O 1
ATOM 1624 N N . ASP A 1 202 ? 13.205 -7.903 6.957 1.00 84.06 202 ASP A N 1
ATOM 1625 C CA . ASP A 1 202 ? 14.491 -7.866 7.652 1.00 84.06 202 ASP A CA 1
ATOM 1626 C C . ASP A 1 202 ? 14.705 -6.409 8.112 1.00 84.06 202 ASP A C 1
ATOM 1628 O O . ASP A 1 202 ? 15.190 -5.582 7.332 1.00 84.06 202 ASP A O 1
ATOM 1632 N N . PRO A 1 203 ? 14.153 -6.019 9.280 1.00 76.56 203 PRO A N 1
ATOM 1633 C CA . PRO A 1 203 ? 14.236 -4.650 9.782 1.00 76.56 203 PRO A CA 1
ATOM 1634 C C . PRO A 1 203 ? 15.636 -4.338 10.351 1.00 76.56 203 PRO A C 1
ATOM 1636 O O . PRO A 1 203 ? 16.302 -5.253 10.836 1.00 76.56 203 PRO A O 1
ATOM 1639 N N . PRO A 1 204 ? 16.075 -3.064 10.308 1.00 69.44 204 PRO A N 1
ATOM 1640 C CA . PRO A 1 204 ? 17.351 -2.619 10.876 1.00 69.44 204 PRO A CA 1
ATOM 1641 C C . PRO A 1 204 ? 17.336 -2.516 12.411 1.00 69.44 204 PRO A C 1
ATOM 1643 O O . PRO A 1 204 ? 16.244 -2.285 12.980 1.00 69.44 204 PRO A O 1
#

Secondary structure (DSSP, 8-state):
-PPPPPPPPPPP-PPPP----EEEEEEEPPPBTT-TTT---PPPPEEEEP-TTBS-----SSS-HHHHHHHHHHHHHHH-SSHHHHHHHHHHHHHHTS--B--SS----SEEEEP-PPPPB-----HHHHHHHHHHTTS------TT--------HHHHHHHTTTSEEEE------S-HHHHHHHHHHTS--TTT---------